Protein AF-A0AAE0K3B9-F1 (afdb_monomer)

Organism: NCBI:txid92902

Solvent-accessible surface area (backbone atoms only — not comparable to full-atom values): 18759 Å² total; per-residue (Å²): 118,63,66,68,60,52,51,53,53,49,53,49,52,51,49,53,62,71,70,45,57,63,70,40,39,83,85,42,76,61,87,80,50,100,67,54,71,69,56,52,52,49,32,46,50,50,16,48,53,52,52,54,50,48,55,48,52,48,38,60,59,31,42,53,43,41,55,54,50,50,56,52,53,64,39,83,86,77,90,65,89,48,70,67,51,53,51,52,49,52,53,51,51,53,44,36,50,51,27,46,55,43,22,45,51,50,31,48,55,54,50,74,24,63,95,41,98,75,44,63,60,67,70,58,46,50,51,53,36,52,54,26,52,48,44,52,54,55,35,43,71,34,91,81,67,68,47,44,72,90,38,83,70,45,28,63,37,50,53,35,39,51,52,50,25,62,71,36,36,89,81,35,78,63,25,54,56,51,43,52,55,50,52,54,52,52,53,51,50,56,53,48,54,52,50,52,55,52,53,67,70,64,64,73,85,77,83,86,74,93,76,88,81,83,91,81,90,81,84,86,86,89,85,87,84,90,84,90,84,86,87,92,87,79,91,83,90,83,89,86,86,92,85,86,77,96,83,83,87,90,86,78,91,77,80,89,73,87,68,84,77,58,62,56,72,74,64,41,61,65,37,50,55,47,71,32,64,62,43,49,47,43,56,48,47,49,47,50,48,65,61,61,72,56,76,84,70,90,74,79,88,75,89,126

Structure (mmCIF, N/CA/C/O backbone):
data_AF-A0AAE0K3B9-F1
#
_entry.id   AF-A0AAE0K3B9-F1
#
loop_
_atom_site.group_PDB
_atom_site.id
_atom_site.type_symbol
_atom_site.label_atom_id
_atom_site.label_alt_id
_atom_site.label_comp_id
_atom_site.label_asym_id
_atom_site.label_entity_id
_atom_site.label_seq_id
_atom_site.pdbx_PDB_ins_code
_atom_site.Cartn_x
_atom_site.Cartn_y
_atom_site.Cartn_z
_atom_site.occupancy
_atom_site.B_iso_or_equiv
_atom_site.auth_seq_id
_atom_site.auth_comp_id
_atom_site.auth_asym_id
_atom_site.auth_atom_id
_atom_site.pdbx_PDB_model_num
ATOM 1 N N . PRO A 1 1 ? -18.278 -1.983 0.561 1.00 78.06 1 PRO A N 1
ATOM 2 C CA . PRO A 1 1 ? -18.271 -2.583 -0.799 1.00 78.06 1 PRO A CA 1
ATOM 3 C C . PRO A 1 1 ? -18.881 -3.988 -0.762 1.00 78.06 1 PRO A C 1
ATOM 5 O O . PRO A 1 1 ? -18.818 -4.602 0.300 1.00 78.06 1 PRO A O 1
ATOM 8 N N . ASP A 1 2 ? -19.467 -4.476 -1.863 1.00 88.31 2 ASP A N 1
ATOM 9 C CA . ASP A 1 2 ? -19.874 -5.885 -1.958 1.00 88.31 2 ASP A CA 1
ATOM 10 C C . ASP A 1 2 ? -18.622 -6.783 -1.926 1.00 88.31 2 ASP A C 1
ATOM 12 O O . ASP A 1 2 ? -17.757 -6.643 -2.800 1.00 88.31 2 ASP A O 1
ATOM 16 N N . PRO A 1 3 ? -18.483 -7.677 -0.936 1.00 88.31 3 PRO A N 1
ATOM 17 C CA . PRO A 1 3 ? -17.242 -8.419 -0.751 1.00 88.31 3 PRO A CA 1
ATOM 18 C C . PRO A 1 3 ? -16.911 -9.399 -1.883 1.00 88.31 3 PRO A C 1
ATOM 20 O O . PRO A 1 3 ? -15.742 -9.569 -2.232 1.00 88.31 3 PRO A O 1
ATOM 23 N N . LEU A 1 4 ? -17.926 -10.007 -2.507 1.00 91.50 4 LEU A N 1
ATOM 24 C CA . LEU A 1 4 ? -17.731 -10.922 -3.637 1.00 91.50 4 LEU A CA 1
ATOM 25 C C . LEU A 1 4 ? -17.190 -10.182 -4.863 1.00 91.50 4 LEU A C 1
ATOM 27 O O . LEU A 1 4 ? -16.261 -10.654 -5.521 1.00 91.50 4 LEU A O 1
ATOM 31 N N . THR A 1 5 ? -17.720 -8.989 -5.135 1.00 94.00 5 THR A N 1
ATOM 32 C CA . THR A 1 5 ? -17.214 -8.105 -6.189 1.00 94.00 5 THR A CA 1
ATOM 33 C C . THR A 1 5 ? -15.762 -7.701 -5.930 1.00 94.00 5 THR A C 1
ATOM 35 O O . THR A 1 5 ? -14.942 -7.759 -6.846 1.00 94.00 5 THR A O 1
ATOM 38 N N . VAL A 1 6 ? -15.413 -7.341 -4.688 1.00 94.06 6 VAL A N 1
ATOM 39 C CA . VAL A 1 6 ? -14.031 -6.995 -4.309 1.00 94.06 6 VAL A CA 1
ATOM 40 C C . VAL A 1 6 ? -13.077 -8.158 -4.578 1.00 94.06 6 VAL A C 1
ATOM 42 O O . VAL A 1 6 ? -12.049 -7.959 -5.225 1.00 94.06 6 VAL A O 1
ATOM 45 N N . LEU A 1 7 ? -13.426 -9.371 -4.143 1.00 94.06 7 LEU A N 1
ATOM 46 C CA . LEU A 1 7 ? -12.598 -10.557 -4.370 1.00 94.06 7 LEU A CA 1
ATOM 47 C C . LEU A 1 7 ? -12.467 -10.884 -5.860 1.00 94.06 7 LEU A C 1
ATOM 49 O O . LEU A 1 7 ? -11.365 -11.155 -6.326 1.00 94.06 7 LEU A O 1
ATOM 53 N N . SER A 1 8 ? -13.556 -10.780 -6.627 1.00 95.94 8 SER A N 1
ATOM 54 C CA . SER A 1 8 ? -13.531 -10.995 -8.077 1.00 95.94 8 SER A CA 1
ATOM 55 C C . SER A 1 8 ? -12.598 -10.014 -8.793 1.00 95.94 8 SER A C 1
ATOM 57 O O . SER A 1 8 ? -11.790 -10.430 -9.624 1.00 95.94 8 SER A O 1
ATOM 59 N N . ILE A 1 9 ? -12.654 -8.719 -8.458 1.00 95.56 9 ILE A N 1
ATOM 60 C CA . ILE A 1 9 ? -11.733 -7.725 -9.027 1.00 95.56 9 ILE A CA 1
ATOM 61 C C . ILE A 1 9 ? -10.297 -8.031 -8.591 1.00 95.56 9 ILE A C 1
ATOM 63 O O . ILE A 1 9 ? -9.402 -7.993 -9.431 1.00 95.56 9 ILE A O 1
ATOM 67 N N . ASN A 1 10 ? -10.067 -8.380 -7.320 1.00 95.31 10 ASN A N 1
ATOM 68 C CA . ASN A 1 10 ? -8.735 -8.737 -6.838 1.00 95.31 10 ASN A CA 1
ATOM 69 C C . ASN A 1 10 ? -8.137 -9.927 -7.610 1.00 95.31 10 ASN A C 1
ATOM 71 O O . ASN A 1 10 ? -7.005 -9.832 -8.076 1.00 95.31 10 ASN A O 1
ATOM 75 N N . SER A 1 11 ? -8.906 -10.998 -7.824 1.00 95.75 11 SER A N 1
ATOM 76 C CA . SER A 1 11 ? -8.463 -12.151 -8.619 1.00 95.75 11 SER A CA 1
ATOM 77 C C . SER A 1 11 ? -8.189 -11.788 -10.079 1.00 95.75 11 SER A C 1
ATOM 79 O O . SER A 1 11 ? -7.250 -12.302 -10.677 1.00 95.75 11 SER A O 1
ATOM 81 N N . ARG A 1 12 ? -8.961 -10.863 -10.663 1.00 96.69 12 ARG A N 1
ATOM 82 C CA . ARG A 1 12 ? -8.690 -10.358 -12.019 1.00 96.69 12 ARG A CA 1
ATOM 83 C C . ARG A 1 12 ? -7.389 -9.561 -12.104 1.00 96.69 12 ARG A C 1
ATOM 85 O O . ARG A 1 12 ? -6.776 -9.542 -13.166 1.00 96.69 12 ARG A O 1
ATOM 92 N N . LEU A 1 13 ? -6.974 -8.900 -11.022 1.00 96.38 13 LEU A N 1
ATOM 93 C CA . LEU A 1 13 ? -5.673 -8.231 -10.957 1.00 96.38 13 LEU A CA 1
ATOM 94 C C . LEU A 1 13 ? -4.518 -9.241 -10.951 1.00 96.38 13 LEU A C 1
ATOM 96 O O . LEU A 1 13 ? -3.512 -8.986 -11.604 1.00 96.38 13 LEU A O 1
ATOM 100 N N . ASP A 1 14 ? -4.670 -10.377 -10.261 1.00 94.94 14 ASP A N 1
ATOM 101 C CA . ASP A 1 14 ? -3.692 -11.477 -10.320 1.00 94.94 14 ASP A CA 1
ATOM 102 C C . ASP A 1 14 ? -3.619 -12.063 -11.730 1.00 94.94 14 ASP A C 1
ATOM 104 O O . ASP A 1 14 ? -2.553 -12.079 -12.338 1.00 94.94 14 ASP A O 1
ATOM 108 N N . GLN A 1 15 ? -4.776 -12.411 -12.300 1.00 96.00 15 GLN A N 1
ATOM 109 C CA . GLN A 1 15 ? -4.854 -12.930 -13.661 1.00 96.00 15 GLN A CA 1
ATOM 110 C C . GLN A 1 15 ? -4.217 -11.974 -14.679 1.00 96.00 15 GLN A C 1
ATOM 112 O O . GLN A 1 15 ? -3.512 -12.409 -15.580 1.00 96.00 15 GLN A O 1
ATOM 117 N N . TYR A 1 16 ? -4.431 -10.664 -14.531 1.00 95.31 16 TYR A N 1
ATOM 118 C CA . TYR A 1 16 ? -3.814 -9.677 -15.411 1.00 95.31 16 TYR A CA 1
ATOM 119 C C . TYR A 1 16 ? -2.280 -9.739 -15.384 1.00 95.31 16 TYR A C 1
ATOM 121 O O . TYR A 1 16 ? -1.662 -9.565 -16.430 1.00 95.31 16 TYR A O 1
ATOM 129 N N . LEU A 1 17 ? -1.669 -9.977 -14.217 1.00 93.75 17 LEU A N 1
ATOM 130 C CA . LEU A 1 17 ? -0.216 -10.125 -14.098 1.00 93.75 17 LEU A CA 1
ATOM 131 C C . LEU A 1 17 ? 0.275 -11.452 -14.687 1.00 93.75 17 LEU A C 1
ATOM 133 O O . LEU A 1 17 ? 1.322 -11.471 -15.336 1.00 93.75 17 LEU A O 1
ATOM 137 N N . ASP A 1 18 ? -0.481 -12.530 -14.491 1.00 94.12 18 ASP A N 1
ATOM 138 C CA . ASP A 1 18 ? -0.141 -13.864 -14.997 1.00 94.12 18 ASP A CA 1
ATOM 139 C C . ASP A 1 18 ? -0.228 -13.940 -16.529 1.00 94.12 18 ASP A C 1
ATOM 141 O O . ASP A 1 18 ? 0.659 -14.499 -17.184 1.00 94.12 18 ASP A O 1
ATOM 145 N N . ASP A 1 19 ? -1.254 -13.304 -17.099 1.00 95.50 19 ASP A N 1
ATOM 146 C CA . ASP A 1 19 ? -1.531 -13.246 -18.537 1.00 95.50 19 ASP A CA 1
ATOM 147 C C . ASP A 1 19 ? -0.644 -12.219 -19.275 1.00 95.50 19 ASP A C 1
ATOM 149 O O . ASP A 1 19 ? -0.772 -12.043 -20.493 1.00 95.50 19 ASP A O 1
ATOM 153 N N . MET A 1 20 ? 0.268 -11.523 -18.578 1.00 93.81 20 MET A N 1
ATOM 154 C CA . MET A 1 20 ? 1.183 -10.586 -19.232 1.00 93.81 20 MET A CA 1
ATOM 155 C C . MET A 1 20 ? 2.088 -11.303 -20.247 1.00 93.81 20 MET A C 1
ATOM 157 O O . MET A 1 20 ? 2.595 -12.398 -19.973 1.00 93.81 20 MET A O 1
ATOM 161 N N . PRO A 1 21 ? 2.376 -10.666 -21.399 1.00 93.50 21 PRO A N 1
ATOM 162 C CA . PRO A 1 21 ? 3.385 -11.153 -22.329 1.00 93.50 21 PRO A CA 1
ATOM 163 C C . PRO A 1 21 ? 4.720 -11.407 -21.627 1.00 93.50 21 PRO A C 1
ATOM 165 O O . PRO A 1 21 ? 5.145 -10.609 -20.795 1.00 93.50 21 PRO A O 1
ATOM 168 N N . GLU A 1 22 ? 5.409 -12.486 -22.005 1.00 91.50 22 GLU A N 1
ATOM 169 C CA . GLU A 1 22 ? 6.613 -12.945 -21.299 1.00 91.50 22 GLU A CA 1
ATOM 170 C C . GLU A 1 22 ? 7.694 -11.861 -21.187 1.00 91.50 22 GLU A C 1
ATOM 172 O O . GLU A 1 22 ? 8.304 -11.734 -20.140 1.00 91.50 22 GLU A O 1
ATOM 177 N N . HIS A 1 23 ? 7.880 -11.023 -22.212 1.00 91.25 23 HIS A N 1
ATOM 178 C CA . HIS A 1 23 ? 8.847 -9.916 -22.202 1.00 91.25 23 HIS A CA 1
ATOM 179 C C . HIS A 1 23 ? 8.474 -8.744 -21.269 1.00 91.25 23 HIS A C 1
ATOM 181 O O . HIS A 1 23 ? 9.307 -7.876 -21.035 1.00 91.25 23 HIS A O 1
ATOM 187 N N . LEU A 1 24 ? 7.244 -8.686 -20.748 1.00 92.38 24 LEU A N 1
ATOM 188 C CA . LEU A 1 24 ? 6.795 -7.674 -19.779 1.00 92.38 24 LEU A CA 1
ATOM 189 C C . LEU A 1 24 ? 6.756 -8.202 -18.342 1.00 92.38 24 LEU A C 1
ATOM 191 O O . LEU A 1 24 ? 6.457 -7.445 -17.418 1.00 92.38 24 LEU A O 1
ATOM 195 N N . LYS A 1 25 ? 7.049 -9.486 -18.120 1.00 92.12 25 LYS A N 1
ATOM 196 C CA . LYS A 1 25 ? 7.191 -10.015 -16.763 1.00 92.12 25 LYS A CA 1
ATOM 197 C C . LYS A 1 25 ? 8.487 -9.489 -16.146 1.00 92.12 25 LYS A C 1
ATOM 199 O O . LYS A 1 25 ? 9.498 -9.350 -16.825 1.00 92.12 25 LYS A O 1
ATOM 204 N N . VAL A 1 26 ? 8.464 -9.200 -14.845 1.00 84.50 26 VAL A N 1
ATOM 205 C CA . VAL A 1 26 ? 9.627 -8.627 -14.135 1.00 84.50 26 VAL A CA 1
ATOM 206 C C . VAL A 1 26 ? 10.854 -9.544 -14.208 1.00 84.50 26 VAL A C 1
ATOM 208 O O . VAL A 1 26 ? 11.975 -9.060 -14.357 1.00 84.50 26 VAL A O 1
ATOM 211 N N . ASP A 1 27 ? 10.624 -10.857 -14.221 1.00 85.69 27 ASP A N 1
ATOM 212 C CA . ASP A 1 27 ? 11.668 -11.887 -14.247 1.00 85.69 27 ASP A CA 1
ATOM 213 C C . ASP A 1 27 ? 11.915 -12.455 -15.659 1.00 85.69 27 ASP A C 1
ATOM 215 O O . ASP A 1 27 ? 12.442 -13.558 -15.815 1.00 85.69 27 ASP A O 1
ATOM 219 N N . ALA A 1 28 ? 11.505 -11.725 -16.702 1.00 87.50 28 ALA A N 1
ATOM 220 C CA . ALA A 1 28 ? 11.644 -12.158 -18.087 1.00 87.50 28 ALA A CA 1
ATOM 221 C C . ALA A 1 28 ? 13.111 -12.394 -18.475 1.00 87.50 28 ALA A C 1
ATOM 223 O O . ALA A 1 28 ? 13.961 -11.507 -18.351 1.00 87.50 28 ALA A O 1
ATOM 224 N N . ASP A 1 29 ? 13.396 -13.569 -19.038 1.00 88.12 29 ASP A N 1
ATOM 225 C CA . ASP A 1 29 ? 14.696 -13.849 -19.644 1.00 88.12 29 ASP A CA 1
ATOM 226 C C . ASP A 1 29 ? 14.803 -13.174 -21.016 1.00 88.12 29 ASP A C 1
ATOM 228 O O . ASP A 1 29 ? 14.360 -13.700 -22.044 1.00 88.12 29 ASP A O 1
ATOM 232 N N . MET A 1 30 ? 15.409 -11.989 -21.008 1.00 86.38 30 MET A N 1
ATOM 233 C CA . MET A 1 30 ? 15.573 -11.155 -22.194 1.00 86.38 30 MET A CA 1
ATOM 234 C C . MET A 1 30 ? 16.630 -11.674 -23.174 1.00 86.38 30 MET A C 1
ATOM 236 O O . MET A 1 30 ? 16.620 -11.269 -24.334 1.00 86.38 30 MET A O 1
ATOM 240 N N . SER A 1 31 ? 17.486 -12.621 -22.762 1.00 84.81 31 SER A N 1
ATOM 241 C CA . SER A 1 31 ? 18.518 -13.203 -23.637 1.00 84.81 31 SER A CA 1
ATOM 242 C C . SER A 1 31 ? 17.935 -13.969 -24.832 1.00 84.81 31 SER A C 1
ATOM 244 O O . SER A 1 31 ? 18.610 -14.192 -25.835 1.00 84.81 31 SER A O 1
ATOM 246 N N . LYS A 1 32 ? 16.655 -14.348 -24.740 1.00 85.12 32 LYS A N 1
ATOM 247 C CA . LYS A 1 32 ? 15.911 -15.071 -25.776 1.00 85.12 32 LYS A CA 1
ATOM 248 C C . LYS A 1 32 ? 15.470 -14.186 -26.942 1.00 85.12 32 LYS A C 1
ATOM 250 O O . LYS A 1 32 ? 15.054 -14.714 -27.972 1.00 85.12 32 LYS A O 1
ATOM 255 N N . TYR A 1 33 ? 15.529 -12.864 -26.793 1.00 84.38 33 TYR A N 1
ATOM 256 C CA . TYR A 1 33 ? 15.062 -11.916 -27.797 1.00 84.38 33 TYR A CA 1
ATOM 257 C C . TYR A 1 33 ? 16.256 -11.277 -28.510 1.00 84.38 33 TYR A C 1
ATOM 259 O O . TYR A 1 33 ? 17.178 -10.774 -27.879 1.00 84.38 33 TYR A O 1
ATOM 267 N N . ALA A 1 34 ? 16.228 -11.259 -29.844 1.00 84.94 34 ALA A N 1
ATOM 268 C CA . ALA A 1 34 ? 17.227 -10.567 -30.660 1.00 84.94 34 ALA A CA 1
ATOM 269 C C . ALA A 1 34 ? 16.926 -9.056 -30.725 1.00 84.94 34 ALA A C 1
ATOM 271 O O . ALA A 1 34 ? 16.604 -8.523 -31.786 1.00 84.94 34 ALA A O 1
ATOM 272 N N . ILE A 1 35 ? 16.962 -8.388 -29.571 1.00 88.12 35 ILE A N 1
ATOM 273 C CA . ILE A 1 35 ? 16.664 -6.958 -29.399 1.00 88.12 35 ILE A CA 1
ATOM 274 C C . ILE A 1 35 ? 17.858 -6.232 -28.768 1.00 88.12 35 ILE A C 1
ATOM 276 O O . ILE A 1 35 ? 18.720 -6.863 -28.158 1.00 88.12 35 ILE A O 1
ATOM 280 N N . GLY A 1 36 ? 17.935 -4.913 -28.948 1.00 90.62 36 GLY A N 1
ATOM 281 C CA . GLY A 1 36 ? 18.998 -4.096 -28.370 1.00 90.62 36 GLY A CA 1
ATOM 282 C C . GLY A 1 36 ? 18.805 -3.824 -26.874 1.00 90.62 36 GLY A C 1
ATOM 283 O O . GLY A 1 36 ? 17.722 -3.991 -26.312 1.00 90.62 36 GLY A O 1
ATOM 284 N N . GLU A 1 37 ? 19.873 -3.363 -26.220 1.00 88.38 37 GLU A N 1
ATOM 285 C CA . GLU A 1 37 ? 19.881 -3.023 -24.786 1.00 88.38 37 GLU A CA 1
ATOM 286 C C . GLU A 1 37 ? 18.856 -1.936 -24.416 1.00 88.38 37 GLU A C 1
ATOM 288 O O . GLU A 1 37 ? 18.265 -1.965 -23.336 1.00 88.38 37 GLU A O 1
ATOM 293 N N . ALA A 1 38 ? 18.604 -0.985 -25.320 1.00 89.25 38 ALA A N 1
ATOM 294 C CA . ALA A 1 38 ? 17.631 0.083 -25.097 1.00 89.25 38 ALA A CA 1
ATOM 295 C C . ALA A 1 38 ? 16.190 -0.455 -25.064 1.00 89.25 38 ALA A C 1
ATOM 297 O O . ALA A 1 38 ? 15.376 -0.039 -24.232 1.00 89.25 38 ALA A O 1
ATOM 298 N N . GLU A 1 39 ? 15.869 -1.411 -25.935 1.00 90.12 39 GLU A N 1
ATOM 299 C CA . GLU A 1 39 ? 14.581 -2.098 -25.951 1.00 90.12 39 GLU A CA 1
ATOM 300 C C . GLU A 1 39 ? 14.410 -2.986 -24.715 1.00 90.12 39 GLU A C 1
ATOM 302 O O . GLU A 1 39 ? 13.350 -2.956 -24.088 1.00 90.12 39 GLU A O 1
ATOM 307 N N . ILE A 1 40 ? 15.462 -3.709 -24.310 1.00 89.25 40 ILE A N 1
ATOM 308 C CA . ILE A 1 40 ? 15.475 -4.502 -23.069 1.00 89.25 40 ILE A CA 1
ATOM 309 C C . ILE A 1 40 ? 15.140 -3.612 -21.872 1.00 89.25 40 ILE A C 1
ATOM 311 O O . ILE A 1 40 ? 14.227 -3.924 -21.104 1.00 89.25 40 ILE A O 1
ATOM 315 N N . PHE A 1 41 ? 15.839 -2.483 -21.730 1.00 87.44 41 PHE A N 1
ATOM 316 C CA . PHE A 1 41 ? 15.574 -1.516 -20.668 1.00 87.44 41 PHE A CA 1
ATOM 317 C C . PHE A 1 41 ? 14.120 -1.027 -20.697 1.00 87.44 41 PHE A C 1
ATOM 319 O O . PHE A 1 41 ? 13.443 -1.013 -19.668 1.00 87.44 41 PHE A O 1
ATOM 326 N N . THR A 1 42 ? 13.612 -0.692 -21.884 1.00 90.12 42 THR A N 1
ATOM 327 C CA . THR A 1 42 ? 12.235 -0.217 -22.067 1.00 90.12 42 THR A CA 1
ATOM 328 C C . THR A 1 42 ? 11.207 -1.250 -21.606 1.00 90.12 42 THR A C 1
ATOM 330 O O . THR A 1 42 ? 10.293 -0.909 -20.854 1.00 90.12 42 THR A O 1
ATOM 333 N N . PHE A 1 43 ? 11.351 -2.514 -22.006 1.00 91.56 43 PHE A N 1
ATOM 334 C CA . PHE A 1 43 ? 10.418 -3.567 -21.608 1.00 91.56 43 PHE A CA 1
ATOM 335 C C . PHE A 1 43 ? 10.471 -3.863 -20.110 1.00 91.56 43 PHE A C 1
ATOM 337 O O . PHE A 1 43 ? 9.419 -4.003 -19.485 1.00 91.56 43 PHE A O 1
ATOM 344 N N . ARG A 1 44 ? 11.667 -3.873 -19.505 1.00 89.25 44 ARG A N 1
ATOM 345 C CA . ARG A 1 44 ? 11.804 -4.027 -18.048 1.00 89.25 44 ARG A CA 1
ATOM 346 C C . ARG A 1 44 ? 11.090 -2.900 -17.313 1.00 89.25 44 ARG A C 1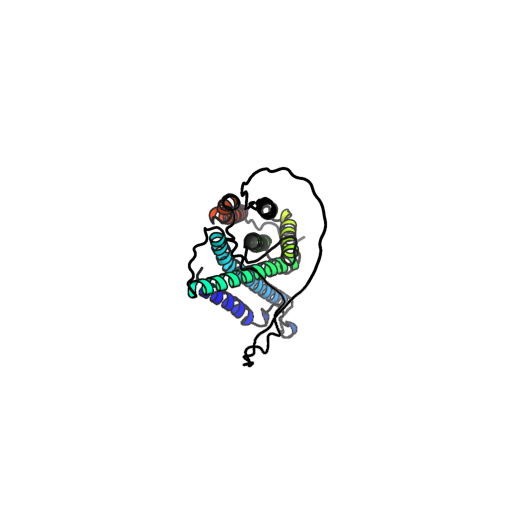
ATOM 348 O O . ARG A 1 44 ? 10.307 -3.165 -16.403 1.00 89.25 44 ARG A O 1
ATOM 355 N N . MET A 1 45 ? 11.278 -1.657 -17.754 1.00 88.50 45 MET A N 1
ATOM 356 C CA . MET A 1 45 ? 10.582 -0.517 -17.162 1.00 88.50 45 MET A CA 1
ATOM 357 C C . MET A 1 45 ? 9.065 -0.614 -17.307 1.00 88.50 45 MET A C 1
ATOM 359 O O . MET A 1 45 ? 8.342 -0.351 -16.347 1.00 88.50 45 MET A O 1
ATOM 363 N N . GLN A 1 46 ? 8.566 -1.024 -18.474 1.00 92.00 46 GLN A N 1
ATOM 364 C CA . GLN A 1 46 ? 7.133 -1.238 -18.683 1.00 92.00 46 GLN A CA 1
ATOM 365 C C . GLN A 1 46 ? 6.581 -2.319 -17.748 1.00 92.00 46 GLN A C 1
ATOM 367 O O . GLN A 1 46 ? 5.567 -2.083 -17.092 1.00 92.00 46 GLN A O 1
ATOM 372 N N . GLY A 1 47 ? 7.269 -3.456 -17.628 1.00 92.38 47 GLY A N 1
ATOM 373 C CA . GLY A 1 47 ? 6.892 -4.537 -16.717 1.00 92.38 47 GLY A CA 1
ATOM 374 C C . GLY A 1 47 ? 6.818 -4.085 -15.259 1.00 92.38 47 GLY A C 1
ATOM 375 O O . GLY A 1 47 ? 5.810 -4.309 -14.585 1.00 92.38 47 GLY A O 1
ATOM 376 N N . HIS A 1 48 ? 7.836 -3.355 -14.792 1.00 90.12 48 HIS A N 1
ATOM 377 C CA . HIS A 1 48 ? 7.843 -2.769 -13.450 1.00 90.12 48 HIS A CA 1
ATOM 378 C C . HIS A 1 48 ? 6.690 -1.781 -13.242 1.00 90.12 48 HIS A C 1
ATOM 380 O O . HIS A 1 48 ? 5.979 -1.868 -12.242 1.00 90.12 48 HIS A O 1
ATOM 386 N N . VAL A 1 49 ? 6.447 -0.868 -14.188 1.00 89.81 49 VAL A N 1
ATOM 387 C CA . VAL A 1 49 ? 5.344 0.102 -14.086 1.00 89.81 49 VAL A CA 1
ATOM 388 C C . VAL A 1 49 ? 3.988 -0.603 -14.017 1.00 89.81 49 VAL A C 1
ATOM 390 O O . VAL A 1 49 ? 3.143 -0.212 -13.209 1.00 89.81 49 VAL A O 1
ATOM 393 N N . LEU A 1 50 ? 3.767 -1.639 -14.830 1.00 92.94 50 LEU A N 1
ATOM 394 C CA . LEU A 1 50 ? 2.520 -2.405 -14.829 1.00 92.94 50 LEU A CA 1
ATOM 395 C C . LEU A 1 50 ? 2.315 -3.142 -13.504 1.00 92.94 50 LEU A C 1
ATOM 397 O O . LEU A 1 50 ? 1.268 -2.967 -12.877 1.00 92.94 50 LEU A O 1
ATOM 401 N N . ARG A 1 51 ? 3.325 -3.882 -13.031 1.00 92.31 51 ARG A N 1
ATOM 402 C CA . ARG A 1 51 ? 3.283 -4.574 -11.734 1.00 92.31 51 ARG A CA 1
ATOM 403 C C . ARG A 1 51 ? 2.959 -3.606 -10.600 1.00 92.31 51 ARG A C 1
ATOM 405 O O . ARG A 1 51 ? 2.017 -3.827 -9.842 1.00 92.31 51 ARG A O 1
ATOM 412 N N . THR A 1 52 ? 3.687 -2.500 -10.528 1.00 91.00 52 THR A N 1
ATOM 413 C CA . THR A 1 52 ? 3.530 -1.498 -9.473 1.00 91.00 52 THR A CA 1
ATOM 414 C C . THR A 1 52 ? 2.150 -0.830 -9.512 1.00 91.00 52 THR A C 1
ATOM 416 O O . THR A 1 52 ? 1.535 -0.607 -8.467 1.00 91.00 52 THR A O 1
ATOM 419 N N . ARG A 1 53 ? 1.592 -0.573 -10.704 1.00 92.31 53 ARG A N 1
ATOM 420 C CA . ARG A 1 53 ? 0.211 -0.076 -10.849 1.00 92.31 53 ARG A CA 1
ATOM 421 C C . ARG A 1 53 ? -0.828 -1.085 -10.378 1.00 92.31 53 ARG A C 1
ATOM 423 O O . ARG A 1 53 ? -1.796 -0.685 -9.738 1.00 92.31 53 ARG A O 1
ATOM 430 N N . VAL A 1 54 ? -0.634 -2.371 -10.660 1.00 94.62 54 VAL A N 1
ATOM 431 C CA . VAL A 1 54 ? -1.543 -3.427 -10.197 1.00 94.62 54 VAL A CA 1
ATOM 432 C C . VAL A 1 54 ? -1.501 -3.562 -8.676 1.00 94.62 54 VAL A C 1
ATOM 434 O O . VAL A 1 54 ? -2.559 -3.617 -8.048 1.00 94.62 54 VAL A O 1
ATOM 437 N N . MET A 1 55 ? -0.311 -3.533 -8.067 1.00 92.62 55 MET A N 1
ATOM 438 C CA . MET A 1 55 ? -0.165 -3.547 -6.604 1.00 92.62 55 MET A CA 1
ATOM 439 C C . MET A 1 55 ? -0.902 -2.369 -5.958 1.00 92.62 55 MET A C 1
ATOM 441 O O . MET A 1 55 ? -1.622 -2.548 -4.974 1.00 92.62 55 MET A O 1
ATOM 445 N N . TYR A 1 56 ? -0.791 -1.174 -6.543 1.00 91.94 56 TYR A N 1
ATOM 446 C CA . TYR A 1 56 ? -1.525 -0.014 -6.054 1.00 91.94 56 TYR A CA 1
ATOM 447 C C . TYR A 1 56 ? -3.038 -0.130 -6.263 1.00 91.94 56 TYR A C 1
ATOM 449 O O . TYR A 1 56 ? -3.799 0.169 -5.346 1.00 91.94 56 TYR A O 1
ATOM 457 N N . ALA A 1 57 ? -3.495 -0.592 -7.430 1.00 94.56 57 ALA A N 1
ATOM 458 C CA . ALA A 1 57 ? -4.917 -0.804 -7.694 1.00 94.56 57 ALA A CA 1
ATOM 459 C C . ALA A 1 57 ? -5.532 -1.796 -6.694 1.00 94.56 57 ALA A C 1
ATOM 461 O O . ALA A 1 57 ? -6.622 -1.553 -6.175 1.00 94.56 57 ALA A O 1
ATOM 462 N N . ARG A 1 58 ? -4.799 -2.867 -6.363 1.00 95.56 58 ARG A N 1
ATOM 463 C CA . ARG A 1 58 ? -5.170 -3.824 -5.316 1.00 95.56 58 ARG A CA 1
ATOM 464 C C . ARG A 1 58 ? -5.292 -3.142 -3.959 1.00 95.56 58 ARG A C 1
ATOM 466 O O . ARG A 1 58 ? -6.325 -3.267 -3.308 1.00 95.56 58 ARG A O 1
ATOM 473 N N . LEU A 1 59 ? -4.269 -2.397 -3.543 1.00 95.50 59 LEU A N 1
ATOM 474 C CA . LEU A 1 59 ? -4.290 -1.686 -2.267 1.00 95.50 59 LEU A CA 1
ATOM 475 C C . LEU A 1 59 ? -5.461 -0.697 -2.193 1.00 95.50 59 LEU A C 1
ATOM 477 O O . LEU A 1 59 ? -6.186 -0.681 -1.203 1.00 95.50 59 LEU A O 1
ATOM 481 N N . ALA A 1 60 ? -5.678 0.091 -3.247 1.00 91.69 60 ALA A N 1
ATOM 482 C CA . ALA A 1 60 ? -6.764 1.060 -3.322 1.00 91.69 60 ALA A CA 1
ATOM 483 C C . ALA A 1 60 ? -8.140 0.388 -3.218 1.00 91.69 60 ALA A C 1
ATOM 485 O O . ALA A 1 60 ? -8.992 0.877 -2.480 1.00 91.69 60 ALA A O 1
ATOM 486 N N . LEU A 1 61 ? -8.343 -0.744 -3.900 1.00 93.19 61 LEU A N 1
ATOM 487 C CA . LEU A 1 61 ? -9.574 -1.534 -3.836 1.00 93.19 61 LEU A CA 1
ATOM 488 C C . LEU A 1 61 ? -9.836 -2.078 -2.424 1.00 93.19 61 LEU A C 1
ATOM 490 O O . LEU A 1 61 ? -10.926 -1.899 -1.879 1.00 93.19 61 LEU A O 1
ATOM 494 N N . LEU A 1 62 ? -8.843 -2.745 -1.833 1.00 92.75 62 LEU A N 1
ATOM 495 C CA . LEU A 1 62 ? -8.985 -3.427 -0.544 1.00 92.75 62 LEU A CA 1
ATOM 496 C C . LEU A 1 62 ? -9.138 -2.435 0.614 1.00 92.75 62 LEU A C 1
ATOM 498 O O . LEU A 1 62 ? -9.950 -2.652 1.516 1.00 92.75 62 LEU A O 1
ATOM 502 N N . ARG A 1 63 ? -8.427 -1.302 0.547 1.00 91.38 63 ARG A N 1
ATOM 503 C CA . ARG A 1 63 ? -8.483 -0.230 1.547 1.00 91.38 63 ARG A CA 1
ATOM 504 C C . ARG A 1 63 ? -9.900 0.294 1.758 1.00 91.38 63 ARG A C 1
ATOM 506 O O . ARG A 1 63 ? -10.262 0.591 2.889 1.00 91.38 63 ARG A O 1
ATOM 513 N N . GLN A 1 64 ? -10.713 0.384 0.705 1.00 87.44 64 GLN A N 1
ATOM 514 C CA . GLN A 1 64 ? -12.102 0.840 0.838 1.00 87.44 64 GLN A CA 1
ATOM 515 C C . GLN A 1 64 ? -12.925 -0.084 1.741 1.00 87.44 64 GLN A C 1
ATOM 517 O O . GLN A 1 64 ? -13.761 0.383 2.509 1.00 87.44 64 GLN A O 1
ATOM 522 N N . THR A 1 65 ? -12.687 -1.394 1.678 1.00 87.75 65 THR A N 1
ATOM 523 C CA . THR A 1 65 ? -13.363 -2.352 2.561 1.00 87.75 65 THR A CA 1
ATOM 524 C C . THR A 1 65 ? -12.874 -2.202 3.994 1.00 87.75 65 THR A C 1
ATOM 526 O O . THR A 1 65 ? -13.698 -2.077 4.893 1.00 87.75 65 THR A O 1
ATOM 529 N N . LEU A 1 66 ? -11.555 -2.094 4.185 1.00 88.44 66 LEU A N 1
ATOM 530 C CA . LEU A 1 66 ? -10.948 -1.883 5.499 1.00 88.44 66 LEU A CA 1
ATOM 531 C C . LEU A 1 66 ? -11.487 -0.621 6.195 1.00 88.44 66 LEU A C 1
ATOM 533 O O . LEU A 1 66 ? -11.806 -0.663 7.378 1.00 88.44 66 LEU A O 1
ATOM 537 N N . LEU A 1 67 ? -11.622 0.495 5.471 1.00 86.00 67 LEU A N 1
ATOM 538 C CA . LEU A 1 67 ? -12.157 1.744 6.027 1.00 86.00 67 LEU A CA 1
ATOM 539 C C . LEU A 1 67 ? -13.640 1.632 6.402 1.00 86.00 67 LEU A C 1
ATOM 541 O O . LEU A 1 67 ? -14.050 2.143 7.442 1.00 86.00 67 LEU A O 1
ATOM 545 N N . VAL A 1 68 ? -14.441 0.939 5.589 1.00 85.31 68 VAL A N 1
ATOM 546 C CA . VAL A 1 68 ? -15.858 0.692 5.898 1.00 85.31 68 VAL A CA 1
ATOM 547 C C . VAL A 1 68 ? -16.006 -0.215 7.119 1.00 85.31 68 VAL A C 1
ATOM 549 O O . VAL A 1 68 ? -16.858 0.040 7.968 1.00 85.31 68 VAL A O 1
ATOM 552 N N . ASP A 1 69 ? -15.181 -1.253 7.245 1.00 83.50 69 ASP A N 1
ATOM 553 C CA . ASP A 1 69 ? -15.217 -2.130 8.416 1.00 83.50 69 ASP A CA 1
ATOM 554 C C . ASP A 1 69 ? -14.682 -1.431 9.674 1.00 83.50 69 ASP A C 1
ATOM 556 O O . ASP A 1 69 ? -15.225 -1.639 10.759 1.00 83.50 69 ASP A O 1
ATOM 560 N N . ALA A 1 70 ? -13.738 -0.496 9.536 1.00 83.06 70 ALA A N 1
ATOM 561 C CA . ALA A 1 70 ? -13.310 0.358 10.641 1.00 83.06 70 ALA A CA 1
ATOM 562 C C . ALA A 1 70 ? -14.457 1.192 11.224 1.00 83.06 70 ALA A C 1
ATOM 564 O O . ALA A 1 70 ? -14.610 1.257 12.442 1.00 83.06 70 ALA A O 1
ATOM 565 N N . GLN A 1 71 ? -15.320 1.747 10.368 1.00 79.44 71 GLN A N 1
ATOM 566 C CA . GLN A 1 71 ? -16.536 2.447 10.801 1.00 79.44 71 GLN A CA 1
ATOM 567 C C . GLN A 1 71 ? -17.550 1.511 11.485 1.00 79.44 71 GLN A C 1
ATOM 569 O O . GLN A 1 71 ? -18.345 1.951 12.314 1.00 79.44 71 GLN A O 1
ATOM 574 N N . ARG A 1 72 ? -17.528 0.206 11.182 1.00 79.69 72 ARG A N 1
ATOM 575 C CA . ARG A 1 72 ? -18.388 -0.783 11.852 1.00 79.69 72 ARG A CA 1
ATOM 576 C C . ARG A 1 72 ? -17.877 -1.163 13.235 1.00 79.69 72 ARG A C 1
ATOM 578 O O . ARG A 1 72 ? -18.698 -1.315 14.130 1.00 79.69 72 ARG A O 1
ATOM 585 N N . TRP A 1 73 ? -16.562 -1.293 13.428 1.00 78.25 73 TRP A N 1
ATOM 586 C CA . TRP A 1 73 ? -15.969 -1.531 14.761 1.00 78.25 73 TRP A CA 1
ATOM 587 C C . TRP A 1 73 ? -16.225 -0.374 15.726 1.00 78.25 73 TRP A C 1
ATOM 589 O O . TRP A 1 73 ? -16.261 -0.540 16.943 1.00 78.25 73 TRP A O 1
ATOM 599 N N . ALA A 1 74 ? -16.389 0.795 15.133 1.00 69.75 74 ALA A N 1
ATOM 600 C CA . ALA A 1 74 ? -16.711 2.051 15.756 1.00 69.75 74 ALA A CA 1
ATOM 601 C C . ALA A 1 74 ? -18.185 2.120 16.233 1.00 69.75 74 ALA A C 1
ATOM 603 O O . ALA A 1 74 ? -18.491 2.688 17.283 1.00 69.75 74 ALA A O 1
ATOM 604 N N . ALA A 1 75 ? -19.114 1.494 15.507 1.00 71.69 75 ALA A N 1
ATOM 605 C CA . ALA A 1 75 ? -20.535 1.513 15.838 1.00 71.69 75 ALA A CA 1
ATOM 606 C C . ALA A 1 75 ? -20.909 0.540 16.986 1.00 71.69 75 ALA A C 1
ATOM 608 O O . ALA A 1 75 ? -20.266 -0.497 17.162 1.00 71.69 75 ALA A O 1
ATOM 609 N N . PRO A 1 76 ? -21.993 0.811 17.747 1.00 63.97 76 PRO A N 1
ATOM 610 C CA . PRO A 1 76 ? -22.498 -0.116 18.758 1.00 63.97 76 PRO A CA 1
ATOM 611 C C . PRO A 1 76 ? -22.814 -1.485 18.146 1.00 63.97 76 PRO A C 1
ATOM 613 O O . PRO A 1 76 ? -23.483 -1.565 17.112 1.00 63.97 76 PRO A O 1
ATOM 616 N N . ALA A 1 77 ? -22.360 -2.558 18.798 1.00 63.72 77 ALA A N 1
ATOM 617 C CA . ALA A 1 77 ? -22.528 -3.921 18.309 1.00 63.72 77 ALA A CA 1
ATOM 618 C C . ALA A 1 77 ? -24.012 -4.252 18.073 1.00 63.72 77 ALA A C 1
ATOM 620 O O . ALA A 1 77 ? -24.802 -4.361 19.012 1.00 63.72 77 ALA A O 1
ATOM 621 N N . GLN A 1 78 ? -24.396 -4.439 16.808 1.00 62.78 78 GLN A N 1
ATOM 622 C CA . GLN A 1 78 ? -25.705 -4.984 16.465 1.00 62.78 78 GLN A CA 1
ATOM 623 C C . GLN A 1 78 ? -25.636 -6.507 16.552 1.00 62.78 78 GLN A C 1
ATOM 625 O O . GLN A 1 78 ? -24.968 -7.165 15.756 1.00 62.78 78 GLN A O 1
ATOM 630 N N . THR A 1 79 ? -26.339 -7.079 17.524 1.00 57.81 79 THR A N 1
ATOM 631 C CA . THR A 1 79 ? -26.445 -8.525 17.737 1.00 57.81 79 THR A CA 1
ATOM 632 C C . THR A 1 79 ? -27.367 -9.157 16.696 1.00 57.81 79 THR A C 1
ATOM 634 O O . THR A 1 79 ? -28.512 -9.506 16.973 1.00 57.81 79 THR A O 1
ATOM 637 N N . ASN A 1 80 ? -26.877 -9.317 15.464 1.00 63.34 80 ASN A N 1
ATOM 638 C CA . ASN A 1 80 ? -27.606 -10.020 14.412 1.00 63.34 80 ASN A CA 1
ATOM 639 C C . ASN A 1 80 ? -26.978 -11.400 14.154 1.00 63.34 80 ASN A C 1
ATOM 641 O O . ASN A 1 80 ? -26.008 -11.550 13.418 1.00 63.34 80 ASN A O 1
ATOM 645 N N . ASN A 1 81 ? -27.529 -12.434 14.792 1.00 67.88 81 ASN A N 1
ATOM 646 C CA . ASN A 1 81 ? -26.946 -13.783 14.859 1.00 67.88 81 ASN A CA 1
ATOM 647 C C . ASN A 1 81 ? -27.241 -14.688 13.643 1.00 67.88 81 ASN A C 1
ATOM 649 O O . ASN A 1 81 ? -27.167 -15.913 13.744 1.00 67.88 81 ASN A O 1
ATOM 653 N N . ASN A 1 82 ? -27.566 -14.120 12.480 1.00 81.56 82 ASN A N 1
ATOM 654 C CA . ASN A 1 82 ? -27.806 -14.908 11.268 1.00 81.56 82 ASN A CA 1
ATOM 655 C C . ASN A 1 82 ? -26.495 -15.552 10.758 1.00 81.56 82 ASN A C 1
ATOM 657 O O . ASN A 1 82 ? -25.456 -14.896 10.676 1.00 81.56 82 ASN A O 1
ATOM 661 N N . SER A 1 83 ? -26.539 -16.827 10.358 1.00 79.69 83 SER A N 1
ATOM 662 C CA . SER A 1 83 ? -25.405 -17.548 9.759 1.00 79.69 83 SER A CA 1
ATOM 663 C C . SER A 1 83 ? -24.843 -16.854 8.513 1.00 79.69 83 SER A C 1
ATOM 665 O O . SER A 1 83 ? -23.628 -16.806 8.337 1.00 79.69 83 SER A O 1
ATOM 667 N N . THR A 1 84 ? -25.709 -16.257 7.688 1.00 82.19 84 THR A N 1
ATOM 668 C CA . THR A 1 84 ? -25.302 -15.504 6.486 1.00 82.19 84 THR A CA 1
ATOM 669 C C . THR A 1 84 ? -24.529 -14.238 6.859 1.00 82.19 84 THR A C 1
ATOM 671 O O . THR A 1 84 ? -23.537 -13.904 6.218 1.00 82.19 84 THR A O 1
ATOM 674 N N . PHE A 1 85 ? -24.945 -13.563 7.934 1.00 82.69 85 PHE A N 1
ATOM 675 C CA . PHE A 1 85 ? -24.263 -12.377 8.448 1.00 82.69 85 PHE A CA 1
ATOM 676 C C . PHE A 1 85 ? -22.860 -12.727 8.957 1.00 82.69 85 PHE A C 1
ATOM 678 O O . PHE A 1 85 ? -21.895 -12.087 8.552 1.00 82.69 85 PHE A O 1
ATOM 685 N N . ARG A 1 86 ? -22.730 -13.807 9.741 1.00 83.38 86 ARG A N 1
ATOM 686 C CA . ARG A 1 86 ? -21.433 -14.307 10.235 1.00 83.38 86 ARG A CA 1
ATOM 687 C C . ARG A 1 86 ? -20.488 -14.735 9.111 1.00 83.38 86 ARG A C 1
ATOM 689 O O . ARG A 1 86 ? -19.283 -14.537 9.212 1.00 83.38 86 ARG A O 1
ATOM 696 N N . LEU A 1 87 ? -21.011 -15.347 8.046 1.00 87.00 87 LEU A N 1
ATOM 697 C CA . LEU A 1 87 ? -20.196 -15.699 6.880 1.00 87.00 87 LEU A CA 1
ATOM 698 C C . LEU A 1 87 ? -19.679 -14.443 6.171 1.00 87.00 87 LEU A C 1
ATOM 700 O O . LEU A 1 87 ? -18.495 -14.365 5.854 1.00 87.00 87 LEU A O 1
ATOM 704 N N . ASN A 1 88 ? -20.558 -13.465 5.950 1.00 86.88 88 ASN A N 1
ATOM 705 C CA . ASN A 1 88 ? -20.190 -12.203 5.320 1.00 86.88 88 ASN A CA 1
ATOM 706 C C . ASN A 1 88 ? -19.144 -11.443 6.148 1.00 86.88 88 ASN A C 1
ATOM 708 O O . ASN A 1 88 ? -18.182 -10.916 5.606 1.00 86.88 88 ASN A O 1
ATOM 712 N N . GLU A 1 89 ? -19.306 -11.441 7.468 1.00 85.75 89 GLU A N 1
ATOM 713 C CA . GLU A 1 89 ? -18.364 -10.865 8.422 1.00 85.75 89 GLU A CA 1
ATOM 714 C C . GLU A 1 89 ? -16.977 -11.517 8.347 1.00 85.75 89 GLU A C 1
ATOM 716 O O . GLU A 1 89 ? -15.984 -10.811 8.204 1.00 85.75 89 GLU A O 1
ATOM 721 N N . LYS A 1 90 ? -16.899 -12.853 8.342 1.00 88.50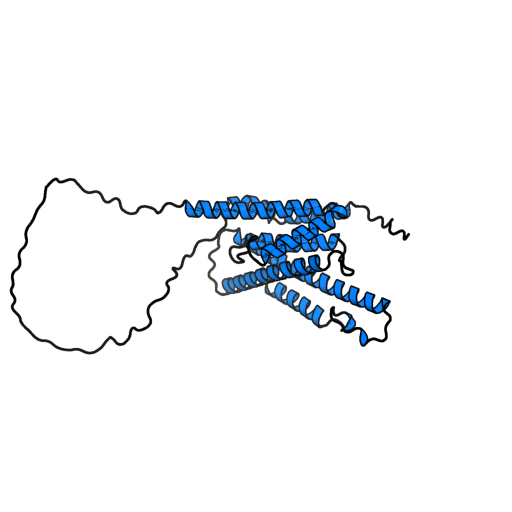 90 LYS A N 1
ATOM 722 C CA . LYS A 1 90 ? -15.618 -13.553 8.157 1.00 88.50 90 LYS A CA 1
ATOM 723 C C . LYS A 1 90 ? -14.954 -13.201 6.832 1.00 88.50 90 LYS A C 1
ATOM 725 O O . LYS A 1 90 ? -13.744 -13.046 6.767 1.00 88.50 90 LYS A O 1
ATOM 730 N N . LEU A 1 91 ? -15.738 -13.076 5.768 1.00 90.94 91 LEU A N 1
ATOM 731 C CA . LEU A 1 91 ? -15.204 -12.746 4.453 1.00 90.94 91 LEU A CA 1
ATOM 732 C C . LEU A 1 91 ? -14.687 -11.295 4.402 1.00 90.94 91 LEU A C 1
ATOM 734 O O . LEU A 1 91 ? -13.659 -11.031 3.784 1.00 90.94 91 LEU A O 1
ATOM 738 N N . HIS A 1 92 ? -15.343 -10.372 5.104 1.00 90.38 92 HIS A N 1
ATOM 739 C CA . HIS A 1 92 ? -14.832 -9.024 5.350 1.00 90.38 92 HIS A CA 1
ATOM 740 C C . HIS A 1 92 ? -13.503 -9.034 6.124 1.00 90.38 92 HIS A C 1
ATOM 742 O O . HIS A 1 92 ? -12.562 -8.346 5.721 1.00 90.38 92 HIS A O 1
ATOM 748 N N . ASP A 1 93 ? -13.395 -9.853 7.175 1.00 90.06 93 ASP A N 1
ATOM 749 C CA . ASP A 1 93 ? -12.159 -10.000 7.952 1.00 90.06 93 ASP A CA 1
ATOM 750 C C . ASP A 1 93 ? -10.997 -10.501 7.070 1.00 90.06 93 ASP A C 1
ATOM 752 O O . ASP A 1 93 ? -9.902 -9.938 7.116 1.00 90.06 93 ASP A O 1
ATOM 756 N N . GLU A 1 94 ? -11.244 -11.484 6.197 1.00 92.94 94 GLU A N 1
ATOM 757 C CA . GLU A 1 94 ? -10.250 -11.984 5.232 1.00 92.94 94 GLU A CA 1
ATOM 758 C C . GLU A 1 94 ? -9.823 -10.910 4.217 1.00 92.94 94 GLU A C 1
ATOM 760 O O . GLU A 1 94 ? -8.638 -10.767 3.910 1.00 92.94 94 GLU A O 1
ATOM 765 N N . ILE A 1 95 ? -10.759 -10.094 3.717 1.00 93.81 95 ILE A N 1
ATOM 766 C CA . ILE A 1 95 ? -10.430 -8.964 2.829 1.00 93.81 95 ILE A CA 1
ATOM 767 C C . ILE A 1 95 ? -9.562 -7.933 3.561 1.00 93.81 95 ILE A C 1
ATOM 769 O O . ILE A 1 95 ? -8.618 -7.392 2.979 1.00 93.81 95 ILE A O 1
ATOM 773 N N . CYS A 1 96 ? -9.857 -7.659 4.832 1.00 93.94 96 CYS A N 1
ATOM 774 C CA . CYS A 1 96 ? -9.067 -6.748 5.651 1.00 93.94 96 CYS A CA 1
ATOM 775 C C . CYS A 1 96 ? -7.653 -7.293 5.904 1.00 93.94 96 CYS A C 1
ATOM 777 O O . CYS A 1 96 ? -6.680 -6.548 5.769 1.00 93.94 96 CYS A O 1
ATOM 779 N N . ALA A 1 97 ? -7.521 -8.591 6.189 1.00 94.81 97 ALA A N 1
ATOM 780 C CA . ALA A 1 97 ? -6.227 -9.255 6.313 1.00 94.81 97 ALA A CA 1
ATOM 781 C C . ALA A 1 97 ? -5.432 -9.187 4.997 1.00 94.81 97 ALA A C 1
ATOM 783 O O . ALA A 1 97 ? -4.257 -8.818 4.998 1.00 94.81 97 ALA A O 1
ATOM 784 N N . LEU A 1 98 ? -6.086 -9.423 3.856 1.00 95.62 98 LEU A N 1
ATOM 785 C CA . LEU A 1 98 ? -5.469 -9.282 2.537 1.00 95.62 98 LEU A CA 1
ATOM 786 C C . LEU A 1 98 ? -5.029 -7.836 2.251 1.00 95.62 98 LEU A C 1
ATOM 788 O O . LEU A 1 98 ? -3.963 -7.615 1.667 1.00 95.62 98 LEU A O 1
ATOM 792 N N . CYS A 1 99 ? -5.815 -6.840 2.678 1.00 96.62 99 CYS A N 1
ATOM 793 C CA . CYS A 1 99 ? -5.442 -5.426 2.593 1.00 96.62 99 CYS A CA 1
ATOM 794 C C . CYS A 1 99 ? -4.151 -5.152 3.368 1.00 96.62 99 CYS A C 1
ATOM 796 O O . CYS A 1 99 ? -3.254 -4.481 2.855 1.00 96.62 99 CYS A O 1
ATOM 798 N N . LEU A 1 100 ? -4.053 -5.682 4.588 1.00 96.38 100 LEU A N 1
ATOM 799 C CA . LEU A 1 100 ? -2.889 -5.530 5.450 1.00 96.38 100 LEU A CA 1
ATOM 800 C C . LEU A 1 100 ? -1.643 -6.175 4.825 1.00 96.38 100 LEU A C 1
ATOM 802 O O . LEU A 1 100 ? -0.612 -5.515 4.692 1.00 96.38 100 LEU A O 1
ATOM 806 N N . THR A 1 101 ? -1.746 -7.419 4.351 1.00 96.94 101 THR A N 1
ATOM 807 C CA . THR A 1 101 ? -0.657 -8.095 3.625 1.00 96.94 101 THR A CA 1
ATOM 808 C C . THR A 1 101 ? -0.225 -7.304 2.390 1.00 96.94 101 THR A C 1
ATOM 810 O O . THR A 1 101 ? 0.970 -7.121 2.156 1.00 96.94 101 THR A O 1
ATOM 813 N N . THR A 1 102 ? -1.182 -6.771 1.626 1.00 97.38 102 THR A N 1
ATOM 814 C CA . THR A 1 102 ? -0.891 -5.935 0.452 1.00 97.38 102 THR A CA 1
ATOM 815 C C . THR A 1 102 ? -0.163 -4.649 0.846 1.00 97.38 102 THR A C 1
ATOM 817 O O . THR A 1 102 ? 0.790 -4.260 0.174 1.00 97.38 102 THR A O 1
ATOM 820 N N . ALA A 1 103 ? -0.565 -3.994 1.938 1.00 97.69 103 ALA A N 1
ATOM 821 C CA . ALA A 1 103 ? 0.088 -2.781 2.424 1.00 97.69 103 ALA A CA 1
ATOM 822 C C . ALA A 1 103 ? 1.560 -3.032 2.791 1.00 97.69 103 ALA A C 1
ATOM 824 O O . ALA A 1 103 ? 2.428 -2.245 2.411 1.00 97.69 103 ALA A O 1
ATOM 825 N N . HIS A 1 104 ? 1.856 -4.152 3.460 1.00 97.88 104 HIS A N 1
ATOM 826 C CA . HIS A 1 104 ? 3.232 -4.566 3.749 1.00 97.88 104 HIS A CA 1
ATOM 827 C C . HIS A 1 104 ? 4.059 -4.745 2.468 1.00 97.88 104 HIS A C 1
ATOM 829 O O . HIS A 1 104 ? 5.151 -4.184 2.366 1.00 97.88 104 HIS A O 1
ATOM 835 N N . ALA A 1 105 ? 3.517 -5.462 1.479 1.00 97.31 105 ALA A N 1
ATOM 836 C CA . ALA A 1 105 ? 4.194 -5.710 0.207 1.00 97.31 105 ALA A CA 1
ATOM 837 C C . ALA A 1 105 ? 4.438 -4.420 -0.596 1.00 97.31 105 ALA A C 1
ATOM 839 O O . ALA A 1 105 ? 5.505 -4.246 -1.176 1.00 97.31 105 ALA A O 1
ATOM 840 N N . VAL A 1 106 ? 3.480 -3.487 -0.603 1.00 97.06 106 VAL A N 1
ATOM 841 C CA . VAL A 1 106 ? 3.645 -2.181 -1.265 1.00 97.06 106 VAL A CA 1
ATOM 842 C C . VAL A 1 106 ? 4.764 -1.372 -0.611 1.00 97.06 106 VAL A C 1
ATOM 844 O O . VAL A 1 106 ? 5.602 -0.820 -1.318 1.00 97.06 106 VAL A O 1
ATOM 847 N N . LEU A 1 107 ? 4.816 -1.311 0.722 1.00 97.88 107 LEU A N 1
ATOM 848 C CA . LEU A 1 107 ? 5.872 -0.575 1.429 1.00 97.88 107 LEU A CA 1
ATOM 849 C C . LEU A 1 107 ? 7.252 -1.196 1.220 1.00 97.88 107 LEU A C 1
ATOM 851 O O . LEU A 1 107 ? 8.242 -0.474 1.131 1.00 97.88 107 LEU A O 1
ATOM 855 N N . GLU A 1 108 ? 7.323 -2.521 1.138 1.00 97.19 108 GLU A N 1
ATOM 856 C CA . GLU A 1 108 ? 8.547 -3.231 0.785 1.00 97.19 108 GLU A CA 1
ATOM 857 C C . GLU A 1 108 ? 9.014 -2.904 -0.634 1.00 97.19 108 GLU A C 1
ATOM 859 O O . GLU A 1 108 ? 10.157 -2.489 -0.800 1.00 97.19 108 GLU A O 1
ATOM 864 N N . GLU A 1 109 ? 8.131 -3.024 -1.628 1.00 94.69 109 GLU A N 1
ATOM 865 C CA . GLU A 1 109 ? 8.441 -2.755 -3.036 1.00 94.69 109 GLU A CA 1
ATOM 866 C C . GLU A 1 109 ? 8.878 -1.298 -3.244 1.00 94.69 109 GLU A C 1
ATOM 868 O O . GLU A 1 109 ? 9.908 -1.038 -3.863 1.00 94.69 109 GLU A O 1
ATOM 873 N N . VAL A 1 110 ? 8.141 -0.329 -2.693 1.00 95.19 110 VAL A N 1
ATOM 874 C CA . VAL A 1 110 ? 8.491 1.093 -2.834 1.00 95.19 110 VAL A CA 1
ATOM 875 C C . VAL A 1 110 ? 9.835 1.386 -2.165 1.00 95.19 110 VAL A C 1
ATOM 877 O O . VAL A 1 110 ? 10.690 2.026 -2.771 1.00 95.19 110 VAL A O 1
ATOM 880 N N . HIS A 1 111 ? 10.060 0.879 -0.948 1.00 96.94 111 HIS A N 1
ATOM 881 C CA . HIS A 1 111 ? 11.317 1.095 -0.231 1.00 96.94 111 HIS A CA 1
ATOM 882 C C . HIS A 1 111 ? 12.514 0.427 -0.926 1.00 96.94 111 HIS A C 1
ATOM 884 O O . HIS A 1 111 ? 13.595 1.009 -0.978 1.00 96.94 111 HIS A O 1
ATOM 890 N N . ALA A 1 112 ? 12.348 -0.793 -1.448 1.00 94.94 112 ALA A N 1
ATOM 891 C CA . ALA A 1 112 ? 13.416 -1.539 -2.115 1.00 94.94 112 ALA A CA 1
ATOM 892 C C . ALA A 1 112 ? 13.904 -0.863 -3.406 1.00 94.94 112 ALA A C 1
ATOM 894 O O . ALA A 1 112 ? 15.056 -1.051 -3.791 1.00 94.94 112 ALA A O 1
ATOM 895 N N . ASN A 1 113 ? 13.048 -0.064 -4.048 1.00 92.00 113 ASN A N 1
ATOM 896 C CA . ASN A 1 113 ? 13.352 0.609 -5.307 1.00 92.00 113 ASN A CA 1
ATOM 897 C C . ASN A 1 113 ? 13.776 2.084 -5.147 1.00 92.00 113 ASN A C 1
ATOM 899 O O . ASN A 1 113 ? 14.006 2.741 -6.165 1.00 92.00 113 ASN A O 1
ATOM 903 N N . LEU A 1 114 ? 13.910 2.617 -3.923 1.00 93.56 114 LEU A N 1
ATOM 904 C CA . LEU A 1 114 ? 14.381 3.994 -3.700 1.00 93.56 114 LEU A CA 1
ATOM 905 C C . LEU A 1 114 ? 15.793 4.203 -4.267 1.00 93.56 114 LEU A C 1
ATOM 907 O O . LEU A 1 114 ? 16.703 3.427 -3.975 1.00 93.56 114 LEU A O 1
ATOM 911 N N . GLY A 1 115 ? 15.988 5.257 -5.064 1.00 88.69 115 GLY A N 1
ATOM 912 C CA . GLY A 1 115 ? 17.267 5.571 -5.705 1.00 88.69 115 GLY A CA 1
ATOM 913 C C . GLY A 1 115 ? 17.690 4.578 -6.792 1.00 88.69 115 GLY A C 1
ATOM 914 O O . GLY A 1 115 ? 18.815 4.654 -7.287 1.00 88.69 115 GLY A O 1
ATOM 915 N N . SER A 1 116 ? 16.825 3.625 -7.151 1.00 89.06 116 SER A N 1
ATOM 916 C CA . SER A 1 116 ? 17.090 2.643 -8.200 1.00 89.06 116 SER A CA 1
ATOM 917 C C . SER A 1 116 ? 16.604 3.136 -9.565 1.00 89.06 116 SER A C 1
ATOM 919 O O . SER A 1 116 ? 15.790 4.050 -9.670 1.00 89.06 116 SER A O 1
ATOM 921 N N . ILE A 1 117 ? 17.029 2.465 -10.637 1.00 82.12 117 ILE A N 1
ATOM 922 C CA . ILE A 1 117 ? 16.496 2.714 -11.988 1.00 82.12 117 ILE A CA 1
ATOM 923 C C . ILE A 1 117 ? 14.994 2.405 -12.116 1.00 82.12 117 ILE A C 1
ATOM 925 O O . ILE A 1 117 ? 14.355 2.881 -13.048 1.00 82.12 117 ILE A O 1
ATOM 929 N N . HIS A 1 118 ? 14.434 1.621 -11.188 1.00 82.38 118 HIS A N 1
ATOM 930 C CA . HIS A 1 118 ? 13.017 1.258 -11.145 1.00 82.38 118 HIS A CA 1
ATOM 931 C C . HIS A 1 118 ? 12.217 2.146 -10.181 1.00 82.38 118 HIS A C 1
ATOM 933 O O . HIS A 1 118 ? 11.052 1.856 -9.903 1.00 82.38 118 HIS A O 1
ATOM 939 N N . GLU A 1 119 ? 12.830 3.211 -9.652 1.00 85.50 119 GLU A N 1
ATOM 940 C CA . GLU A 1 119 ? 12.153 4.165 -8.785 1.00 85.50 119 GLU A CA 1
ATOM 941 C C . GLU A 1 119 ? 10.928 4.751 -9.501 1.00 85.50 119 GLU A C 1
ATOM 943 O O . GLU A 1 119 ? 11.002 5.291 -10.609 1.00 85.50 119 GLU A O 1
ATOM 948 N N . ILE A 1 120 ? 9.768 4.638 -8.857 1.00 87.56 120 ILE A N 1
ATOM 949 C CA . ILE A 1 120 ? 8.559 5.309 -9.326 1.00 87.56 120 ILE A CA 1
ATOM 950 C C . ILE A 1 120 ? 8.641 6.807 -9.023 1.00 87.56 120 ILE A C 1
ATOM 952 O O . ILE A 1 120 ? 9.241 7.186 -8.019 1.00 87.56 120 ILE A O 1
ATOM 956 N N . PRO A 1 121 ? 7.995 7.677 -9.825 1.00 88.25 121 PRO A N 1
ATOM 957 C CA . PRO A 1 121 ? 8.040 9.113 -9.583 1.00 88.25 121 PRO A CA 1
ATOM 958 C C . PRO A 1 121 ? 7.704 9.462 -8.120 1.00 88.25 121 PRO A C 1
ATOM 960 O O . PRO A 1 121 ? 6.743 8.895 -7.584 1.00 88.25 121 PRO A O 1
ATOM 963 N N . PRO A 1 122 ? 8.425 10.409 -7.483 1.00 88.56 122 PRO A N 1
ATOM 964 C CA . PRO A 1 122 ? 8.310 10.688 -6.047 1.00 88.56 122 PRO A CA 1
ATOM 965 C C . PRO A 1 122 ? 6.879 10.876 -5.538 1.00 88.56 122 PRO A C 1
ATOM 967 O O . PRO A 1 122 ? 6.515 10.409 -4.463 1.00 88.56 122 PRO A O 1
ATOM 970 N N . TRP A 1 123 ? 6.019 11.514 -6.331 1.00 85.06 123 TRP A N 1
ATOM 971 C CA . TRP A 1 123 ? 4.623 11.723 -5.960 1.00 85.06 123 TRP A CA 1
ATOM 972 C C . TRP A 1 123 ? 3.813 10.416 -5.907 1.00 85.06 123 TRP A C 1
ATOM 974 O O . TRP A 1 123 ? 3.019 10.241 -4.986 1.00 85.06 123 TRP A O 1
ATOM 984 N N . TYR A 1 124 ? 4.041 9.467 -6.826 1.00 88.44 124 TYR A N 1
ATOM 985 C CA . TYR A 1 124 ? 3.426 8.136 -6.758 1.00 88.44 124 TYR A CA 1
ATOM 986 C C . TYR A 1 124 ? 3.959 7.352 -5.559 1.00 88.44 124 TYR A C 1
ATOM 988 O O . TYR A 1 124 ? 3.165 6.762 -4.833 1.00 88.44 124 TYR A O 1
ATOM 996 N N . SER A 1 125 ? 5.273 7.399 -5.314 1.00 92.56 125 SER A N 1
ATOM 997 C CA . SER A 1 125 ? 5.907 6.781 -4.139 1.00 92.56 125 SER A CA 1
ATOM 998 C C . SER A 1 125 ? 5.239 7.231 -2.839 1.00 92.56 125 SER A C 1
ATOM 1000 O O . SER A 1 125 ? 4.793 6.407 -2.035 1.00 92.56 125 SER A O 1
ATOM 1002 N N . LEU A 1 126 ? 5.054 8.542 -2.678 1.00 91.38 126 LEU A N 1
ATOM 1003 C CA . LEU A 1 126 ? 4.394 9.120 -1.511 1.00 91.38 126 LEU A CA 1
ATOM 1004 C C . LEU A 1 126 ? 2.910 8.757 -1.431 1.00 91.38 126 LEU A C 1
ATOM 1006 O O . LEU A 1 126 ? 2.440 8.423 -0.347 1.00 91.38 126 LEU A O 1
ATOM 1010 N N . MET A 1 127 ? 2.172 8.765 -2.547 1.00 89.81 127 MET A N 1
ATOM 1011 C CA . MET A 1 127 ? 0.767 8.336 -2.546 1.00 89.81 127 MET A CA 1
ATOM 1012 C C . MET A 1 127 ? 0.616 6.869 -2.133 1.00 89.81 127 MET A C 1
ATOM 1014 O O . MET A 1 127 ? -0.278 6.529 -1.358 1.00 89.81 127 MET A O 1
ATOM 1018 N N . TYR A 1 128 ? 1.486 5.992 -2.628 1.00 93.44 128 TYR A N 1
ATOM 1019 C CA . TYR A 1 128 ? 1.420 4.559 -2.345 1.00 93.44 128 TYR A CA 1
ATOM 1020 C C . TYR A 1 128 ? 1.797 4.289 -0.892 1.00 93.44 128 TYR A C 1
ATOM 1022 O O . TYR A 1 128 ? 1.104 3.546 -0.197 1.00 93.44 128 TYR A O 1
ATOM 1030 N N . THR A 1 129 ? 2.834 4.976 -0.415 1.00 95.62 129 THR A N 1
ATOM 1031 C CA . THR A 1 129 ? 3.283 4.935 0.978 1.00 95.62 129 THR A CA 1
ATOM 1032 C C . THR A 1 129 ? 2.200 5.425 1.921 1.00 95.62 129 THR A C 1
ATOM 1034 O O . THR A 1 129 ? 1.873 4.736 2.882 1.00 95.62 129 THR A O 1
ATOM 1037 N N . PHE A 1 130 ? 1.584 6.573 1.630 1.00 92.31 130 PHE A N 1
ATOM 1038 C CA . PHE A 1 130 ? 0.468 7.099 2.411 1.00 92.31 130 PHE A CA 1
ATOM 1039 C C . PHE A 1 130 ? -0.698 6.106 2.425 1.00 92.31 130 PHE A C 1
ATOM 1041 O O . PHE A 1 130 ? -1.262 5.815 3.483 1.00 92.31 130 PHE A O 1
ATOM 1048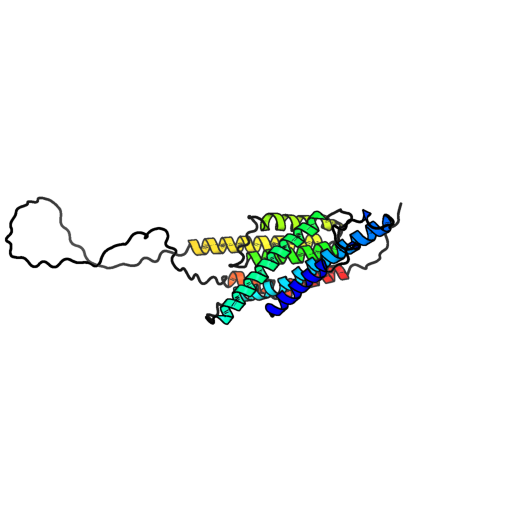 N N . SER A 1 131 ? -1.016 5.525 1.262 1.00 92.00 131 SER A N 1
ATOM 1049 C CA . SER A 1 131 ? -2.095 4.552 1.134 1.00 92.00 131 SER A CA 1
ATOM 1050 C C . SER A 1 131 ? -1.862 3.303 2.002 1.00 92.00 131 SER A C 1
ATOM 1052 O O . SER A 1 131 ? -2.753 2.846 2.722 1.00 92.00 131 SER A O 1
ATOM 1054 N N . ALA A 1 132 ? -0.641 2.775 1.994 1.00 96.62 132 ALA A N 1
ATOM 1055 C CA . ALA A 1 132 ? -0.284 1.596 2.771 1.00 96.62 132 ALA A CA 1
ATOM 1056 C C . ALA A 1 132 ? -0.158 1.912 4.270 1.00 96.62 132 ALA A C 1
ATOM 1058 O O . ALA A 1 132 ? -0.669 1.167 5.105 1.00 96.62 132 ALA A O 1
ATOM 1059 N N . ALA A 1 133 ? 0.446 3.047 4.625 1.00 95.31 133 ALA A N 1
ATOM 1060 C CA . ALA A 1 133 ? 0.618 3.470 6.011 1.00 95.31 133 ALA A CA 1
ATOM 1061 C C . ALA A 1 133 ? -0.726 3.703 6.715 1.00 95.31 133 ALA A C 1
ATOM 1063 O O . ALA A 1 133 ? -0.898 3.259 7.849 1.00 95.31 133 ALA A O 1
ATOM 1064 N N . THR A 1 134 ? -1.722 4.309 6.051 1.00 92.50 134 THR A N 1
ATOM 1065 C CA . THR A 1 134 ? -3.051 4.398 6.680 1.00 92.50 134 THR A CA 1
ATOM 1066 C C . THR A 1 134 ? -3.689 3.021 6.841 1.00 92.50 134 THR A C 1
ATOM 1068 O O . THR A 1 134 ? -4.357 2.796 7.840 1.00 92.50 134 THR A O 1
ATOM 1071 N N . ALA A 1 135 ? -3.495 2.089 5.900 1.00 94.44 135 ALA A N 1
ATOM 1072 C CA . ALA A 1 135 ? -4.021 0.735 6.067 1.00 94.44 135 ALA A CA 1
ATOM 1073 C C . ALA A 1 135 ? -3.415 0.052 7.308 1.00 94.44 135 ALA A C 1
ATOM 1075 O O . ALA A 1 135 ? -4.149 -0.601 8.048 1.00 94.44 135 ALA A O 1
ATOM 1076 N N . LEU A 1 136 ? -2.127 0.276 7.608 1.00 95.38 136 LEU A N 1
ATOM 1077 C CA . LEU A 1 136 ? -1.505 -0.172 8.864 1.00 95.38 136 LEU A CA 1
ATOM 1078 C C . LEU A 1 136 ? -2.159 0.468 10.097 1.00 95.38 136 LEU A C 1
ATOM 1080 O O . LEU A 1 136 ? -2.505 -0.237 11.040 1.00 95.38 136 LEU A O 1
ATOM 1084 N N . ILE A 1 137 ? -2.352 1.790 10.079 1.00 92.19 137 ILE A N 1
ATOM 1085 C CA . ILE A 1 137 ? -2.980 2.562 11.168 1.00 92.19 137 ILE A CA 1
ATOM 1086 C C . ILE A 1 137 ? -4.398 2.058 11.442 1.00 92.19 137 ILE A C 1
ATOM 1088 O O . ILE A 1 137 ? -4.736 1.739 12.578 1.00 92.19 137 ILE A O 1
ATOM 1092 N N . VAL A 1 138 ? -5.215 1.927 10.399 1.00 90.06 138 VAL A N 1
ATOM 1093 C CA . VAL A 1 138 ? -6.593 1.434 10.506 1.00 90.06 138 VAL A CA 1
ATOM 1094 C C . VAL A 1 138 ? -6.612 -0.013 10.992 1.00 90.06 138 VAL A C 1
ATOM 1096 O O . VAL A 1 138 ? -7.432 -0.372 11.832 1.00 90.06 138 VAL A O 1
ATOM 1099 N N . SER A 1 139 ? -5.671 -0.837 10.535 1.00 91.81 139 SER A N 1
ATOM 1100 C CA . SER A 1 139 ? -5.572 -2.222 10.998 1.00 91.81 139 SER A CA 1
ATOM 1101 C C . SER A 1 139 ? -5.167 -2.327 12.471 1.00 91.81 139 SER A C 1
ATOM 1103 O O . SER A 1 139 ? -5.632 -3.230 13.157 1.00 91.81 139 SER A O 1
ATOM 1105 N N . ALA A 1 140 ? -4.359 -1.394 12.986 1.00 90.31 140 ALA A N 1
ATOM 1106 C CA . ALA A 1 140 ? -3.991 -1.323 14.406 1.00 90.31 140 ALA A CA 1
ATOM 1107 C C . ALA A 1 140 ? -5.154 -0.910 15.317 1.00 90.31 140 ALA A C 1
ATOM 1109 O O . ALA A 1 140 ? -5.136 -1.193 16.512 1.00 90.31 140 ALA A O 1
ATOM 1110 N N . LEU A 1 141 ? -6.177 -0.270 14.753 1.00 84.31 141 LEU A N 1
ATOM 1111 C CA . LEU A 1 141 ? -7.422 0.048 15.450 1.00 84.31 141 LEU A CA 1
ATOM 1112 C C . LEU A 1 141 ? -8.408 -1.123 15.453 1.00 84.31 141 LEU A C 1
ATOM 1114 O O . LEU A 1 141 ? -9.369 -1.110 16.219 1.00 84.31 141 LEU A O 1
ATOM 1118 N N . SER A 1 142 ? -8.180 -2.130 14.609 1.00 83.38 142 SER A N 1
ATOM 1119 C CA . SER A 1 142 ? -9.026 -3.312 14.538 1.00 83.38 142 SER A CA 1
ATOM 1120 C C . SER A 1 142 ? -8.772 -4.246 15.719 1.00 83.38 142 SER A C 1
ATOM 1122 O O . SER A 1 142 ? -7.656 -4.758 15.858 1.00 83.38 142 SER A O 1
ATOM 1124 N N . PRO A 1 143 ? -9.809 -4.613 16.490 1.00 77.94 143 PRO A N 1
ATOM 1125 C CA . PRO A 1 143 ? -9.692 -5.680 17.482 1.00 77.94 143 PRO A CA 1
ATOM 1126 C C . PRO A 1 143 ? -9.346 -7.044 16.861 1.00 77.94 143 PRO A C 1
ATOM 1128 O O . PRO A 1 143 ? -8.882 -7.937 17.563 1.00 77.94 143 PRO A O 1
ATOM 1131 N N . ARG A 1 144 ? -9.587 -7.221 15.553 1.00 81.62 144 ARG A N 1
ATOM 1132 C CA . ARG A 1 144 ? -9.479 -8.511 14.854 1.00 81.62 144 ARG A CA 1
ATOM 1133 C C . ARG A 1 144 ? -8.144 -8.721 14.160 1.00 81.62 144 ARG A C 1
ATOM 1135 O O . ARG A 1 144 ? -7.669 -9.847 14.096 1.00 81.62 144 ARG A O 1
ATOM 1142 N N . LEU A 1 145 ? -7.543 -7.649 13.645 1.00 85.44 145 LEU A N 1
ATOM 1143 C CA . LEU A 1 145 ? -6.290 -7.737 12.887 1.00 85.44 145 LEU A CA 1
ATOM 1144 C C . LEU A 1 145 ? -5.051 -7.730 13.790 1.00 85.44 145 LEU A C 1
ATOM 1146 O O . LEU A 1 145 ? -3.982 -8.144 13.352 1.00 85.44 145 LEU A O 1
ATOM 1150 N N . GLY A 1 146 ? -5.176 -7.276 15.044 1.00 82.31 146 GLY A N 1
ATOM 1151 C CA . GLY A 1 146 ? -4.132 -7.429 16.063 1.00 82.31 146 GLY A CA 1
ATOM 1152 C C . GLY A 1 146 ? -2.801 -6.740 15.736 1.00 82.31 146 GLY A C 1
ATOM 1153 O O . GLY A 1 146 ? -1.752 -7.160 16.228 1.00 82.31 146 GLY A O 1
ATOM 1154 N N . VAL A 1 147 ? -2.816 -5.702 14.894 1.00 88.12 147 VAL A N 1
ATOM 1155 C CA . VAL A 1 147 ? -1.598 -5.013 14.452 1.00 88.12 147 VAL A CA 1
ATOM 1156 C C . VAL A 1 147 ? -1.001 -4.200 15.596 1.00 88.12 147 VAL A C 1
ATOM 1158 O O . VAL A 1 147 ? -1.670 -3.367 16.203 1.00 88.12 147 VAL A O 1
ATOM 1161 N N . ARG A 1 148 ? 0.297 -4.401 15.852 1.00 88.88 148 ARG A N 1
ATOM 1162 C CA . ARG A 1 148 ? 1.064 -3.619 16.828 1.00 88.88 148 ARG A CA 1
ATOM 1163 C C . ARG A 1 148 ? 2.348 -3.095 16.201 1.00 88.88 148 ARG A C 1
ATOM 1165 O O . ARG A 1 148 ? 3.130 -3.862 15.651 1.00 88.88 148 ARG A O 1
ATOM 1172 N N . PHE A 1 149 ? 2.577 -1.787 16.297 1.00 89.62 149 PHE A N 1
ATOM 1173 C CA . PHE A 1 149 ? 3.721 -1.117 15.663 1.00 89.62 149 PHE A CA 1
ATOM 1174 C C . PHE A 1 149 ? 5.083 -1.393 16.321 1.00 89.62 149 PHE A C 1
ATOM 1176 O O . PHE A 1 149 ? 6.101 -0.892 15.847 1.00 89.62 149 PHE A O 1
ATOM 1183 N N . ASP A 1 150 ? 5.110 -2.131 17.426 1.00 89.94 150 ASP A N 1
ATOM 1184 C CA . ASP A 1 150 ? 6.310 -2.621 18.108 1.00 89.94 150 ASP A CA 1
ATOM 1185 C C . ASP A 1 150 ? 6.648 -4.079 17.743 1.00 89.94 150 ASP A C 1
ATOM 1187 O O . ASP A 1 150 ? 7.720 -4.566 18.103 1.00 89.94 150 ASP A O 1
ATOM 1191 N N . ALA A 1 151 ? 5.772 -4.755 16.992 1.00 92.50 151 ALA A N 1
ATOM 1192 C CA . ALA A 1 151 ? 5.920 -6.141 16.573 1.00 92.50 151 ALA A CA 1
ATOM 1193 C C . ALA A 1 151 ? 6.048 -6.270 15.047 1.00 92.50 151 ALA A C 1
ATOM 1195 O O . ALA A 1 151 ? 5.530 -5.459 14.272 1.00 92.50 151 ALA A O 1
ATOM 1196 N N . GLU A 1 152 ? 6.730 -7.323 14.601 1.00 94.12 152 GLU A N 1
ATOM 1197 C CA . GLU A 1 152 ? 6.795 -7.663 13.180 1.00 94.12 152 GLU A CA 1
ATOM 1198 C C . GLU A 1 152 ? 5.460 -8.236 12.675 1.00 94.12 152 GLU A C 1
ATOM 1200 O O . GLU A 1 152 ? 4.760 -8.903 13.442 1.00 94.12 152 GLU A O 1
ATOM 1205 N N . PRO A 1 153 ? 5.095 -8.006 11.397 1.00 95.25 153 PRO A N 1
ATOM 1206 C CA . PRO A 1 153 ? 5.833 -7.252 10.363 1.00 95.25 153 PRO A CA 1
ATOM 1207 C C . PRO A 1 153 ? 5.558 -5.732 10.354 1.00 95.25 153 PRO A C 1
ATOM 1209 O O . PRO A 1 153 ? 6.093 -4.983 9.526 1.00 95.25 153 PRO A O 1
ATOM 1212 N N . ALA A 1 154 ? 4.676 -5.256 11.236 1.00 95.00 154 ALA A N 1
ATOM 1213 C CA . ALA A 1 154 ? 4.199 -3.876 11.235 1.00 95.00 154 ALA A CA 1
ATOM 1214 C C . ALA A 1 154 ? 5.287 -2.868 11.605 1.00 95.00 154 ALA A C 1
ATOM 1216 O O . ALA A 1 154 ? 5.334 -1.795 11.005 1.00 95.00 154 ALA A O 1
ATOM 1217 N N . LYS A 1 155 ? 6.193 -3.229 12.518 1.00 96.19 155 LYS A N 1
ATOM 1218 C CA . LYS A 1 155 ? 7.361 -2.419 12.867 1.00 96.19 155 LYS A CA 1
ATOM 1219 C C . LYS A 1 155 ? 8.228 -2.117 11.641 1.00 96.19 155 LYS A C 1
ATOM 1221 O O . LYS A 1 155 ? 8.376 -0.950 11.284 1.00 96.19 155 LYS A O 1
ATOM 1226 N N . THR A 1 156 ? 8.728 -3.145 10.950 1.00 97.81 156 THR A N 1
ATOM 1227 C CA . THR A 1 156 ? 9.562 -2.956 9.749 1.00 97.81 156 THR A CA 1
ATOM 1228 C C . THR A 1 156 ? 8.832 -2.158 8.670 1.00 97.81 156 THR A C 1
ATOM 1230 O O . THR A 1 156 ? 9.403 -1.274 8.034 1.00 97.81 156 THR A O 1
ATOM 1233 N N . SER A 1 157 ? 7.548 -2.440 8.458 1.00 98.06 157 SER A N 1
ATOM 1234 C CA . SER A 1 157 ? 6.759 -1.746 7.433 1.00 98.06 157 SER A CA 1
ATOM 1235 C C . SER A 1 157 ? 6.543 -0.273 7.765 1.00 98.06 157 SER A C 1
ATOM 1237 O O . SER A 1 157 ? 6.635 0.580 6.885 1.00 98.06 157 SER A O 1
ATOM 1239 N N . TRP A 1 158 ? 6.321 0.042 9.039 1.00 97.69 158 TRP A N 1
ATOM 1240 C CA . TRP A 1 158 ? 6.249 1.418 9.509 1.00 97.69 158 TRP A CA 1
ATOM 1241 C C . TRP A 1 158 ? 7.573 2.157 9.303 1.00 97.69 158 TRP A C 1
ATOM 1243 O O . TRP A 1 158 ? 7.588 3.253 8.749 1.00 97.69 158 TRP A O 1
ATOM 1253 N N . GLU A 1 159 ? 8.696 1.541 9.678 1.00 97.88 159 GLU A N 1
ATOM 1254 C CA . GLU A 1 159 ? 10.028 2.119 9.470 1.00 97.88 159 GLU A CA 1
ATOM 1255 C C . GLU A 1 159 ? 10.307 2.394 7.984 1.00 97.88 159 GLU A C 1
ATOM 1257 O O . GLU A 1 159 ? 10.823 3.460 7.643 1.00 97.88 159 GLU A O 1
ATOM 1262 N N . ARG A 1 160 ? 9.909 1.478 7.089 1.00 98.31 160 ARG A N 1
ATOM 1263 C CA . ARG A 1 160 ? 9.983 1.682 5.633 1.00 98.31 160 ARG A CA 1
ATOM 1264 C C . ARG A 1 160 ? 9.166 2.895 5.196 1.00 98.31 160 ARG A C 1
ATOM 1266 O O . ARG A 1 160 ? 9.690 3.725 4.460 1.00 98.31 160 ARG A O 1
ATOM 1273 N N . ALA A 1 161 ? 7.930 3.034 5.679 1.00 97.88 161 ALA A N 1
ATOM 1274 C CA . ALA A 1 161 ? 7.077 4.172 5.341 1.00 97.88 161 ALA A CA 1
ATOM 1275 C C . ALA A 1 161 ? 7.731 5.511 5.716 1.00 97.88 161 ALA A C 1
ATOM 1277 O O . ALA A 1 161 ? 7.815 6.411 4.882 1.00 97.88 161 ALA A O 1
ATOM 1278 N N . ILE A 1 162 ? 8.263 5.624 6.939 1.00 97.38 162 ILE A N 1
ATOM 1279 C CA . ILE A 1 162 ? 8.947 6.841 7.401 1.00 97.38 162 ILE A CA 1
ATOM 1280 C C . ILE A 1 162 ? 10.190 7.135 6.556 1.00 97.38 162 ILE A C 1
ATOM 1282 O O . ILE A 1 162 ? 10.396 8.279 6.154 1.00 97.38 162 ILE A O 1
ATOM 1286 N N . ARG A 1 163 ? 10.988 6.114 6.220 1.00 97.38 163 ARG A N 1
ATOM 1287 C CA . ARG A 1 163 ? 12.170 6.278 5.357 1.00 97.38 163 ARG A CA 1
ATOM 1288 C C . ARG A 1 163 ? 11.820 6.749 3.949 1.00 97.38 163 ARG A C 1
ATOM 1290 O O . ARG A 1 163 ? 12.561 7.556 3.403 1.00 97.38 163 ARG A O 1
ATOM 1297 N N . ILE A 1 164 ? 10.707 6.290 3.376 1.00 96.69 164 ILE A N 1
ATOM 1298 C CA . ILE A 1 164 ? 10.251 6.754 2.058 1.00 96.69 164 ILE A CA 1
ATOM 1299 C C . ILE A 1 164 ? 9.880 8.243 2.107 1.00 96.69 164 ILE A C 1
ATOM 1301 O O . ILE A 1 164 ? 10.310 9.010 1.245 1.00 96.69 164 ILE A O 1
ATOM 1305 N N . PHE A 1 165 ? 9.130 8.680 3.127 1.00 95.06 165 PHE A N 1
ATOM 1306 C CA . PHE A 1 165 ? 8.837 10.107 3.300 1.00 95.06 165 PHE A CA 1
ATOM 1307 C C . PHE A 1 165 ? 10.116 10.935 3.472 1.00 95.06 165 PHE A C 1
ATOM 1309 O O . PHE A 1 165 ? 10.283 11.958 2.810 1.00 95.06 165 PHE A O 1
ATOM 1316 N N . GLU A 1 166 ? 11.036 10.466 4.315 1.00 95.06 166 GLU A N 1
ATOM 1317 C CA . GLU A 1 166 ? 12.309 11.135 4.587 1.00 95.06 166 GLU A CA 1
ATOM 1318 C C . GLU A 1 166 ? 13.180 11.256 3.330 1.00 95.06 166 GLU A C 1
ATOM 1320 O O . GLU A 1 166 ? 13.777 12.302 3.085 1.00 95.06 166 GLU A O 1
ATOM 1325 N N . PHE A 1 167 ? 13.214 10.212 2.499 1.00 95.00 167 PHE A N 1
ATOM 1326 C CA . PHE A 1 167 ? 13.946 10.211 1.235 1.00 95.00 167 PHE A CA 1
ATOM 1327 C C . PHE A 1 167 ? 13.419 11.282 0.266 1.00 95.00 167 PHE A C 1
ATOM 1329 O O . PHE A 1 167 ? 14.199 11.985 -0.374 1.00 95.00 167 PHE A O 1
ATOM 1336 N N . HIS A 1 168 ? 12.099 11.467 0.189 1.00 92.00 168 HIS A N 1
ATOM 1337 C CA . HIS A 1 168 ? 11.491 12.414 -0.749 1.00 92.00 168 HIS A CA 1
ATOM 1338 C C . HIS A 1 168 ? 11.318 13.843 -0.209 1.00 92.00 168 HIS A C 1
ATOM 1340 O O . HIS A 1 168 ? 10.925 14.718 -0.982 1.00 92.00 168 HIS A O 1
ATOM 1346 N N . LYS A 1 169 ? 11.637 14.130 1.061 1.00 90.19 169 LYS A N 1
ATOM 1347 C CA . LYS A 1 169 ? 11.408 15.456 1.677 1.00 90.19 169 LYS A CA 1
ATOM 1348 C C . LYS A 1 169 ? 12.079 16.625 0.961 1.00 90.19 169 LYS A C 1
ATOM 1350 O O . LYS A 1 169 ? 11.510 17.707 0.872 1.00 90.19 169 LYS A O 1
ATOM 1355 N N . MET A 1 170 ? 13.262 16.393 0.392 1.00 84.69 170 MET A N 1
ATOM 1356 C CA . MET A 1 170 ? 14.010 17.424 -0.336 1.00 84.69 170 MET A CA 1
ATOM 1357 C C . MET A 1 170 ? 13.420 17.707 -1.724 1.00 84.69 170 MET A C 1
ATOM 1359 O O . MET A 1 170 ? 13.708 18.745 -2.314 1.00 84.69 170 MET A O 1
ATOM 1363 N N . HIS A 1 171 ? 12.613 16.784 -2.250 1.00 81.88 171 HIS A N 1
ATOM 1364 C CA . HIS A 1 171 ? 12.095 16.817 -3.617 1.00 81.88 171 HIS A CA 1
ATOM 1365 C C . HIS A 1 171 ? 10.598 17.126 -3.677 1.00 81.88 171 HIS A C 1
ATOM 1367 O O . HIS A 1 171 ? 10.117 17.641 -4.683 1.00 81.88 171 HIS A O 1
ATOM 1373 N N . VAL A 1 172 ? 9.854 16.811 -2.614 1.00 85.00 172 VAL A N 1
ATOM 1374 C CA . VAL A 1 172 ? 8.404 16.981 -2.552 1.00 85.00 172 VAL A CA 1
ATOM 1375 C C . VAL A 1 172 ? 8.023 17.575 -1.201 1.00 85.00 172 VAL A C 1
ATOM 1377 O O . VAL A 1 172 ? 8.064 16.895 -0.178 1.00 85.00 172 VAL A O 1
ATOM 1380 N N . ALA A 1 173 ? 7.575 18.832 -1.203 1.00 80.69 173 ALA A N 1
ATOM 1381 C CA . ALA A 1 173 ? 7.218 19.564 0.016 1.00 80.69 173 ALA A CA 1
ATOM 1382 C C . ALA A 1 173 ? 6.147 18.854 0.871 1.00 80.69 173 ALA A C 1
ATOM 1384 O O . ALA A 1 173 ? 6.141 18.966 2.096 1.00 80.69 173 ALA A O 1
ATOM 1385 N N . SER A 1 174 ? 5.245 18.088 0.247 1.00 79.38 174 SER A N 1
ATOM 1386 C CA . SER A 1 174 ? 4.213 17.336 0.966 1.00 79.38 174 SER A CA 1
ATOM 1387 C C . SER A 1 174 ? 4.748 16.114 1.720 1.00 79.38 174 SER A C 1
ATOM 1389 O O . SER A 1 174 ? 4.012 15.557 2.530 1.00 79.38 174 SER A O 1
ATOM 1391 N N . ALA A 1 175 ? 5.987 15.672 1.477 1.00 85.81 175 ALA A N 1
ATOM 1392 C CA . ALA A 1 175 ? 6.540 14.488 2.128 1.00 85.81 175 ALA A CA 1
ATOM 1393 C C . ALA A 1 175 ? 6.771 14.709 3.630 1.00 85.81 175 ALA A C 1
ATOM 1395 O O . ALA A 1 175 ? 6.370 13.862 4.426 1.00 85.81 175 ALA A O 1
ATOM 1396 N N . ASP A 1 176 ? 7.307 15.870 4.027 1.00 85.00 176 ASP A N 1
ATOM 1397 C CA . ASP A 1 176 ? 7.481 16.222 5.444 1.00 85.00 176 ASP A CA 1
ATOM 1398 C C . ASP A 1 176 ? 6.136 16.282 6.174 1.00 85.00 176 ASP A C 1
ATOM 1400 O O . ASP A 1 176 ? 5.972 15.698 7.246 1.00 85.00 176 ASP A O 1
ATOM 1404 N N . ARG A 1 177 ? 5.136 16.922 5.554 1.00 82.94 177 ARG A N 1
ATOM 1405 C CA . ARG A 1 177 ? 3.780 16.992 6.111 1.00 82.94 177 ARG A CA 1
ATOM 1406 C C . ARG A 1 177 ? 3.135 15.608 6.206 1.00 82.94 177 ARG A C 1
ATOM 1408 O O . ARG A 1 177 ? 2.491 15.305 7.205 1.00 82.94 177 ARG A O 1
ATOM 1415 N N . GLY A 1 178 ? 3.312 14.765 5.187 1.00 82.56 178 GLY A N 1
ATOM 1416 C CA . GLY A 1 178 ? 2.819 13.388 5.178 1.00 82.56 178 GLY A CA 1
ATOM 1417 C C . GLY A 1 178 ? 3.426 12.549 6.304 1.00 82.56 178 GLY A C 1
ATOM 1418 O O . GLY A 1 178 ? 2.688 11.866 7.015 1.00 82.56 178 GLY A O 1
ATOM 1419 N N . ARG A 1 179 ? 4.743 12.666 6.520 1.00 89.88 179 ARG A N 1
ATOM 1420 C CA . ARG A 1 179 ? 5.461 12.016 7.626 1.00 89.88 179 ARG A CA 1
ATOM 1421 C C . ARG A 1 179 ? 4.901 12.434 8.979 1.00 89.88 179 ARG A C 1
ATOM 1423 O O . ARG A 1 179 ? 4.523 11.579 9.773 1.00 89.88 179 ARG A O 1
ATOM 1430 N N . GLU A 1 180 ? 4.809 13.741 9.211 1.00 88.44 180 GLU A N 1
ATOM 1431 C CA . GLU A 1 180 ? 4.349 14.303 10.481 1.00 88.44 180 GLU A CA 1
ATOM 1432 C C . GLU A 1 180 ? 2.920 13.853 10.816 1.00 88.44 180 GLU A C 1
ATOM 1434 O O . GLU A 1 180 ? 2.625 13.459 11.943 1.00 88.44 180 GLU A O 1
ATOM 1439 N N . VAL A 1 181 ? 2.029 13.872 9.822 1.00 86.31 181 VAL A N 1
ATOM 1440 C CA . VAL A 1 181 ? 0.646 13.408 9.969 1.00 86.31 181 VAL A CA 1
ATOM 1441 C C . VAL A 1 181 ? 0.603 11.922 10.342 1.00 86.31 181 VAL A C 1
ATOM 1443 O O . VAL A 1 181 ? -0.107 11.546 11.274 1.00 86.31 181 VAL A O 1
ATOM 1446 N N . MET A 1 182 ? 1.388 11.078 9.666 1.00 90.50 182 MET A N 1
ATOM 1447 C CA . MET A 1 182 ? 1.450 9.642 9.961 1.00 90.50 182 MET A CA 1
ATOM 1448 C C . MET A 1 182 ? 1.986 9.364 11.371 1.00 90.50 182 MET A C 1
ATOM 1450 O O . MET A 1 182 ? 1.384 8.587 12.113 1.00 90.50 182 MET A O 1
ATOM 1454 N N . GLU A 1 183 ? 3.071 10.024 11.777 1.00 92.44 183 GLU A N 1
ATOM 1455 C CA . GLU A 1 183 ? 3.636 9.901 13.128 1.00 92.44 183 GLU A CA 1
ATOM 1456 C C . GLU A 1 183 ? 2.620 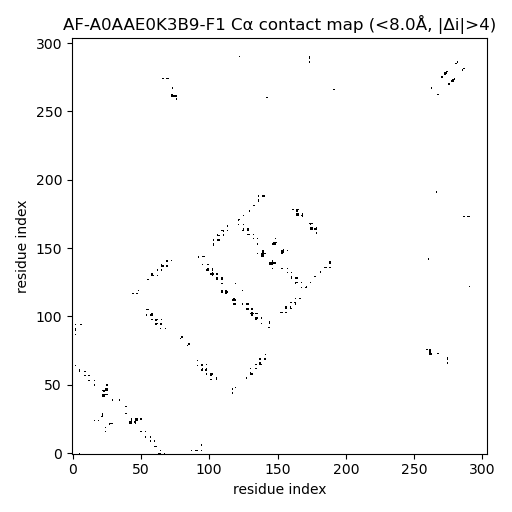10.289 14.204 1.00 92.44 183 GLU A C 1
ATOM 1458 O O . GLU A 1 183 ? 2.376 9.509 15.127 1.00 92.44 183 GLU A O 1
ATOM 1463 N N . ARG A 1 184 ? 1.930 11.425 14.026 1.00 88.81 184 ARG A N 1
ATOM 1464 C CA . ARG A 1 184 ? 0.865 11.860 14.938 1.00 88.81 184 ARG A CA 1
ATOM 1465 C C . ARG A 1 184 ? -0.235 10.808 15.091 1.00 88.81 184 ARG A C 1
ATOM 1467 O O . ARG A 1 184 ? -0.698 10.571 16.208 1.00 88.81 184 ARG A O 1
ATOM 1474 N N . TYR A 1 185 ? -0.640 10.145 14.006 1.00 86.00 185 TYR A N 1
ATOM 1475 C CA . TYR A 1 185 ? -1.645 9.081 14.0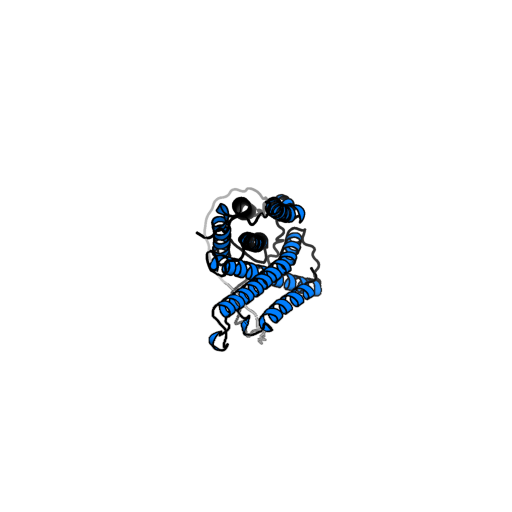84 1.00 86.00 185 TYR A CA 1
ATOM 1476 C C . TYR A 1 185 ? -1.149 7.846 14.833 1.00 86.00 185 TYR A C 1
ATOM 1478 O O . TYR A 1 185 ? -1.885 7.292 15.652 1.00 86.00 185 TYR A O 1
ATOM 1486 N N . ARG A 1 186 ? 0.094 7.419 14.602 1.00 90.88 186 ARG A N 1
ATOM 1487 C CA . ARG A 1 186 ? 0.677 6.296 15.346 1.00 90.88 186 ARG A CA 1
ATOM 1488 C C . ARG A 1 186 ? 0.731 6.590 16.842 1.00 90.88 186 ARG A C 1
ATOM 1490 O O . ARG A 1 186 ? 0.322 5.746 17.640 1.00 90.88 186 ARG A O 1
ATOM 1497 N N . ASP A 1 187 ? 1.187 7.779 17.218 1.00 90.19 187 ASP A N 1
ATOM 1498 C CA . ASP A 1 187 ? 1.298 8.181 18.621 1.00 90.19 187 ASP A CA 1
ATOM 1499 C C . ASP A 1 187 ? -0.076 8.257 19.296 1.00 90.19 187 ASP A C 1
ATOM 1501 O O . ASP A 1 187 ? -0.238 7.823 20.443 1.00 90.19 187 ASP A O 1
ATOM 1505 N N . PHE A 1 188 ? -1.093 8.731 18.570 1.00 86.88 188 PHE A N 1
ATOM 1506 C CA . PHE A 1 188 ? -2.478 8.721 19.033 1.00 86.88 188 PHE A CA 1
ATOM 1507 C C . PHE A 1 188 ? -2.990 7.299 19.311 1.00 86.88 188 PHE A C 1
ATOM 1509 O O . PHE A 1 188 ? -3.608 7.069 20.357 1.00 86.88 188 PHE A O 1
ATOM 1516 N N . ILE A 1 189 ? -2.719 6.338 18.421 1.00 85.31 189 ILE A N 1
ATOM 1517 C CA . ILE A 1 189 ? -3.128 4.935 18.599 1.00 85.31 189 ILE A CA 1
ATOM 1518 C C . ILE A 1 189 ? -2.438 4.319 19.812 1.00 85.31 189 ILE A C 1
ATOM 1520 O O . ILE A 1 189 ? -3.112 3.745 20.668 1.00 85.31 189 ILE A O 1
ATOM 1524 N N . ILE A 1 190 ? -1.115 4.472 19.920 1.00 87.12 190 ILE A N 1
ATOM 1525 C CA . ILE A 1 190 ? -0.334 3.930 21.041 1.00 87.12 190 ILE A CA 1
ATOM 1526 C C . ILE A 1 190 ? -0.857 4.497 22.365 1.00 87.12 190 ILE A C 1
ATOM 1528 O O . ILE A 1 190 ? -1.163 3.743 23.289 1.00 87.12 190 ILE A O 1
ATOM 1532 N N . SER A 1 191 ? -1.050 5.816 22.430 1.00 85.75 191 SER A N 1
ATOM 1533 C CA . SER A 1 191 ? -1.574 6.491 23.621 1.00 85.75 191 SER A CA 1
ATOM 1534 C C . SER A 1 191 ? -2.983 6.012 23.983 1.00 85.75 191 SER A C 1
ATOM 1536 O O . SER A 1 191 ? -3.302 5.834 25.159 1.00 85.75 191 SER A O 1
ATOM 1538 N N . SER A 1 192 ? -3.839 5.784 22.984 1.00 80.44 192 SER A N 1
ATOM 1539 C CA . SER A 1 192 ? -5.203 5.285 23.189 1.00 80.44 192 SER A CA 1
ATOM 1540 C C . SER A 1 192 ? -5.212 3.856 23.726 1.00 80.44 192 SER A C 1
ATOM 1542 O O . SER A 1 192 ? -5.909 3.586 24.703 1.00 80.44 192 SER A O 1
ATOM 1544 N N . ALA A 1 193 ? -4.386 2.974 23.162 1.00 79.00 193 ALA A N 1
ATOM 1545 C CA . ALA A 1 193 ? -4.241 1.601 23.633 1.00 79.00 193 ALA A CA 1
ATOM 1546 C C . ALA A 1 193 ? -3.754 1.547 25.092 1.00 79.00 193 ALA A C 1
ATOM 1548 O O . ALA A 1 193 ? -4.308 0.804 25.904 1.00 79.00 193 ALA A O 1
ATOM 1549 N N . SER A 1 194 ? -2.780 2.388 25.465 1.00 79.94 194 SER A N 1
ATOM 1550 C CA . SER A 1 194 ? -2.303 2.483 26.852 1.00 79.94 194 SER A CA 1
ATOM 1551 C C . SER A 1 194 ? -3.389 2.958 27.822 1.00 79.94 194 SER A C 1
ATOM 1553 O O . SER A 1 194 ? -3.511 2.407 28.916 1.00 79.94 194 SER A O 1
ATOM 1555 N N . ARG A 1 195 ? -4.217 3.939 27.429 1.00 79.00 195 ARG A N 1
ATOM 1556 C CA . ARG A 1 195 ? -5.355 4.400 28.248 1.00 79.00 195 ARG A CA 1
ATOM 1557 C C . ARG A 1 195 ? -6.396 3.303 28.454 1.00 79.00 195 ARG A C 1
ATOM 1559 O O . ARG A 1 195 ? -6.899 3.151 29.562 1.00 79.00 195 ARG A O 1
ATOM 1566 N N . MET A 1 196 ? -6.696 2.533 27.410 1.00 73.25 196 MET A N 1
ATOM 1567 C CA . MET A 1 196 ? -7.644 1.418 27.493 1.00 73.25 196 MET A CA 1
ATOM 1568 C C . MET A 1 196 ? -7.137 0.310 28.422 1.00 73.25 196 MET A C 1
ATOM 1570 O O . MET A 1 196 ? -7.894 -0.174 29.260 1.00 73.25 196 MET A O 1
ATOM 1574 N N . ALA A 1 197 ? -5.850 -0.039 28.334 1.00 74.94 197 ALA A N 1
ATOM 1575 C CA . ALA A 1 197 ? -5.236 -1.014 29.234 1.00 74.94 197 ALA A CA 1
ATOM 1576 C C . ALA A 1 197 ? -5.263 -0.548 30.703 1.00 74.94 197 ALA A C 1
ATOM 1578 O O . ALA A 1 197 ? -5.563 -1.339 31.595 1.00 74.94 197 ALA A O 1
ATOM 1579 N N . ALA A 1 198 ? -5.004 0.740 30.956 1.00 75.56 198 ALA A N 1
ATOM 1580 C CA . ALA A 1 198 ? -5.059 1.314 32.300 1.00 75.56 198 ALA A CA 1
ATOM 1581 C C . ALA A 1 198 ? -6.488 1.349 32.876 1.00 75.56 198 ALA A C 1
ATOM 1583 O O . ALA A 1 198 ? -6.672 1.054 34.053 1.00 75.56 198 ALA A O 1
ATOM 1584 N N . ALA A 1 199 ? -7.496 1.665 32.055 1.00 72.81 199 ALA A N 1
ATOM 1585 C CA . ALA A 1 199 ? -8.899 1.660 32.471 1.00 72.81 199 ALA A CA 1
ATOM 1586 C C . ALA A 1 199 ? -9.396 0.245 32.809 1.00 72.81 199 ALA A C 1
ATOM 1588 O O . ALA A 1 199 ? -10.035 0.052 33.838 1.00 72.81 199 ALA A O 1
ATOM 1589 N N . ALA A 1 200 ? -9.034 -0.757 32.001 1.00 72.12 200 ALA A N 1
ATOM 1590 C CA . ALA A 1 200 ? -9.372 -2.156 32.266 1.00 72.12 200 ALA A CA 1
ATOM 1591 C C . ALA A 1 200 ? -8.716 -2.697 33.552 1.00 72.12 200 ALA A C 1
ATOM 1593 O O . ALA A 1 200 ? -9.295 -3.537 34.233 1.00 72.12 200 ALA A O 1
ATOM 1594 N N . ALA A 1 201 ? -7.527 -2.202 33.908 1.00 74.00 201 ALA A N 1
ATOM 1595 C CA . ALA A 1 201 ? -6.842 -2.565 35.149 1.00 74.00 201 ALA A CA 1
ATOM 1596 C C . ALA A 1 201 ? -7.411 -1.867 36.403 1.00 74.00 201 ALA A C 1
ATOM 1598 O O . ALA A 1 201 ? -7.094 -2.278 37.518 1.00 74.00 201 ALA A O 1
ATOM 1599 N N . ALA A 1 202 ? -8.219 -0.815 36.235 1.00 73.25 202 ALA A N 1
ATOM 1600 C CA . ALA A 1 202 ? -8.788 -0.020 37.324 1.00 73.25 202 ALA A CA 1
ATOM 1601 C C . ALA A 1 202 ? -10.213 -0.447 37.738 1.00 73.25 202 ALA A C 1
ATOM 1603 O O . ALA A 1 202 ? -10.741 0.106 38.702 1.00 73.25 202 ALA A O 1
ATOM 1604 N N . GLU A 1 203 ? -10.829 -1.418 37.052 1.00 50.81 203 GLU A N 1
ATOM 1605 C CA . GLU A 1 203 ? -12.120 -2.004 37.446 1.00 50.81 203 GLU A CA 1
ATOM 1606 C C . GLU A 1 203 ? -11.975 -2.757 38.789 1.00 50.81 203 GLU A C 1
ATOM 1608 O O . GLU A 1 203 ? -11.221 -3.734 38.877 1.00 50.81 203 GLU A O 1
ATOM 1613 N N . PRO A 1 204 ? -12.657 -2.323 39.866 1.00 55.38 204 PRO A N 1
ATOM 1614 C CA . PRO A 1 204 ? -12.542 -2.959 41.167 1.00 55.38 204 PRO A CA 1
ATOM 1615 C C . PRO A 1 204 ? -13.322 -4.275 41.172 1.00 55.38 204 PRO A C 1
ATOM 1617 O O . PRO A 1 204 ? -14.505 -4.317 40.837 1.00 55.38 204 PRO A O 1
ATOM 1620 N N . VAL A 1 205 ? -12.669 -5.349 41.626 1.00 51.66 205 VAL A N 1
ATOM 1621 C CA . VAL A 1 205 ? -13.321 -6.612 41.995 1.00 51.66 205 VAL A CA 1
ATOM 1622 C C . VAL A 1 205 ? -14.400 -6.298 43.035 1.00 51.66 205 VAL A C 1
ATOM 1624 O O . VAL A 1 205 ? -14.115 -6.060 44.209 1.00 51.66 205 VAL A O 1
ATOM 1627 N N . GLY A 1 206 ? -15.645 -6.230 42.563 1.00 46.88 206 GLY A N 1
ATOM 1628 C CA . GLY A 1 206 ? -16.832 -5.958 43.355 1.00 46.88 206 GLY A CA 1
ATOM 1629 C C . GLY A 1 206 ? -17.017 -7.023 44.426 1.00 46.88 206 GLY A C 1
ATOM 1630 O O . GLY A 1 206 ? -17.355 -8.170 44.149 1.00 46.88 206 GLY A O 1
ATOM 1631 N N . ASN A 1 207 ? -16.774 -6.592 45.654 1.00 46.78 207 ASN A N 1
ATOM 1632 C CA . ASN A 1 207 ? -16.939 -7.291 46.913 1.00 46.78 207 ASN A CA 1
ATOM 1633 C C . ASN A 1 207 ? -18.387 -7.802 47.078 1.00 46.78 207 ASN A C 1
ATOM 1635 O O . ASN A 1 207 ? -19.294 -7.023 47.373 1.00 46.78 207 ASN A O 1
ATOM 1639 N N . THR A 1 208 ? -18.630 -9.102 46.900 1.00 44.50 208 THR A N 1
ATOM 1640 C CA . THR A 1 208 ? -19.884 -9.743 47.323 1.00 44.50 208 THR A CA 1
ATOM 1641 C C . THR A 1 208 ? -19.739 -10.297 48.733 1.00 44.50 208 THR A C 1
ATOM 1643 O O . THR A 1 208 ? -19.059 -11.303 48.930 1.00 44.50 208 THR A O 1
ATOM 1646 N N . GLY A 1 209 ? -20.461 -9.695 49.680 1.00 39.38 209 GLY A N 1
ATOM 1647 C CA . GLY A 1 209 ? -20.922 -10.404 50.874 1.00 39.38 209 GLY A CA 1
ATOM 1648 C C . GLY A 1 209 ? -20.628 -9.747 52.216 1.00 39.38 209 GLY A C 1
ATOM 1649 O O . GLY A 1 209 ? -20.053 -10.391 53.087 1.00 39.38 209 GLY A O 1
ATOM 1650 N N . GLU A 1 210 ? -21.108 -8.524 52.448 1.00 42.38 210 GLU A N 1
ATOM 1651 C CA . GLU A 1 210 ? -21.496 -8.155 53.811 1.00 42.38 210 GLU A CA 1
ATOM 1652 C C . GLU A 1 210 ? -22.754 -8.956 54.190 1.00 42.38 210 GLU A C 1
ATOM 1654 O O . GLU A 1 210 ? -23.854 -8.686 53.706 1.00 42.38 210 GLU A O 1
ATOM 1659 N N . ARG A 1 211 ? -22.597 -9.957 55.065 1.00 38.12 211 ARG A N 1
ATOM 1660 C CA . ARG A 1 211 ? -23.684 -10.454 55.914 1.00 38.12 211 ARG A CA 1
ATOM 1661 C C . ARG A 1 211 ? -23.318 -10.191 57.370 1.00 38.12 211 ARG A C 1
ATOM 1663 O O . ARG A 1 211 ? -22.378 -10.754 57.916 1.00 38.12 211 ARG A O 1
ATOM 1670 N N . MET A 1 212 ? -24.101 -9.295 57.944 1.00 41.25 212 MET A N 1
ATOM 1671 C CA . MET A 1 212 ? -24.194 -8.912 59.346 1.00 41.25 212 MET A CA 1
ATOM 1672 C C . MET A 1 212 ? -24.535 -10.129 60.228 1.00 41.25 212 MET A C 1
ATOM 1674 O O . MET A 1 212 ? -25.488 -10.827 59.895 1.00 41.25 212 MET A O 1
ATOM 1678 N N . GLU A 1 213 ? -23.810 -10.356 61.336 1.00 32.53 213 GLU A N 1
ATOM 1679 C CA . GLU A 1 213 ? -24.394 -10.717 62.648 1.00 32.53 213 GLU A CA 1
ATOM 1680 C C . GLU A 1 213 ? -23.364 -10.791 63.805 1.00 32.53 213 GLU A C 1
ATOM 1682 O O . GLU A 1 213 ? -22.431 -11.584 63.803 1.00 32.53 213 GLU A O 1
ATOM 1687 N N . MET A 1 214 ? -23.610 -9.914 64.789 1.00 36.31 214 MET A N 1
ATOM 1688 C CA . MET A 1 214 ? -23.548 -10.045 66.257 1.00 36.31 214 MET A CA 1
ATOM 1689 C C . MET A 1 214 ? -22.334 -10.608 67.031 1.00 36.31 214 MET A C 1
ATOM 1691 O O . MET A 1 214 ? -21.911 -11.751 66.914 1.00 36.31 214 MET A O 1
ATOM 1695 N N . SER A 1 215 ? -21.927 -9.784 68.006 1.00 35.25 215 SER A N 1
ATOM 1696 C CA . SER A 1 215 ? -21.132 -10.081 69.201 1.00 35.25 215 SER A CA 1
ATOM 1697 C C . SER A 1 215 ? -21.580 -11.309 70.006 1.00 35.25 215 SER A C 1
ATOM 1699 O O . SER A 1 215 ? -22.742 -11.391 70.395 1.00 35.25 215 SER A O 1
ATOM 1701 N N . SER A 1 216 ? -20.613 -12.108 70.477 1.00 31.45 216 SER A N 1
ATOM 1702 C CA . SER A 1 216 ? -20.565 -12.561 71.881 1.00 31.45 216 SER A CA 1
ATOM 1703 C C . SER A 1 216 ? -19.150 -13.000 72.291 1.00 31.45 216 SER A C 1
ATOM 1705 O O . SER A 1 216 ? -18.451 -13.655 71.524 1.00 31.45 216 SER A O 1
ATOM 1707 N N . GLN A 1 217 ? -18.748 -12.619 73.505 1.00 32.78 217 GLN A N 1
ATOM 1708 C CA . GLN A 1 217 ? -17.511 -12.989 74.204 1.00 32.78 217 GLN A CA 1
ATOM 1709 C C . GLN A 1 217 ? -17.444 -14.489 74.554 1.00 32.78 217 GLN A C 1
ATOM 1711 O O . GLN A 1 217 ? -18.471 -15.078 74.876 1.00 32.78 217 GLN A O 1
ATOM 1716 N N . GLY A 1 218 ? -16.232 -15.051 74.673 1.00 29.14 218 GLY A N 1
ATOM 1717 C CA . GLY A 1 218 ? -15.989 -16.215 75.543 1.00 29.14 218 GLY A CA 1
ATOM 1718 C C . GLY A 1 218 ? -14.758 -17.053 75.190 1.00 29.14 218 GLY A C 1
ATOM 1719 O O . GLY A 1 218 ? -14.651 -17.552 74.080 1.00 29.14 218 GLY A O 1
ATOM 1720 N N . GLY A 1 219 ? -13.828 -17.19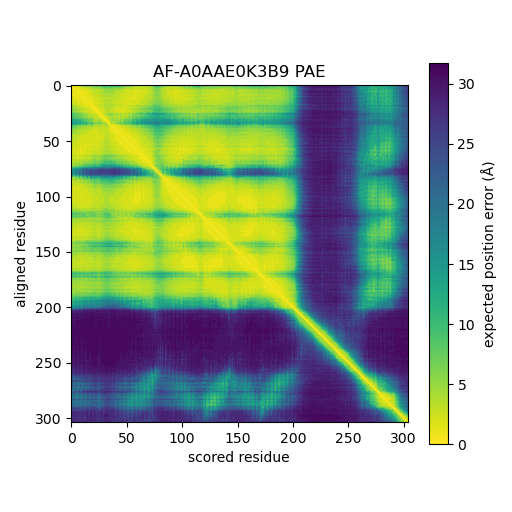2 76.141 1.00 28.70 219 GLY A N 1
ATOM 1721 C CA . GLY A 1 219 ? -12.539 -17.880 76.011 1.00 28.70 219 GLY A CA 1
ATOM 1722 C C . GLY A 1 219 ? -12.579 -19.397 75.753 1.00 28.70 219 GLY A C 1
ATOM 1723 O O . GLY A 1 219 ? -13.568 -20.080 75.997 1.00 28.70 219 GLY A O 1
ATOM 1724 N N . ALA A 1 220 ? -11.436 -19.899 75.284 1.00 29.70 220 ALA A N 1
ATOM 1725 C CA . ALA A 1 220 ? -11.056 -21.314 75.162 1.00 29.70 220 ALA A CA 1
ATOM 1726 C C . ALA A 1 220 ? -10.657 -21.923 76.543 1.00 29.70 220 ALA A C 1
ATOM 1728 O O . ALA A 1 220 ? -10.673 -21.168 77.519 1.00 29.70 220 ALA A O 1
ATOM 1729 N N . PRO A 1 221 ? -10.169 -23.187 76.678 1.00 45.97 221 PRO A N 1
ATOM 1730 C CA . PRO A 1 221 ? -10.043 -24.287 75.703 1.00 45.97 221 PRO A CA 1
ATOM 1731 C C . PRO A 1 221 ? -10.407 -25.718 76.229 1.00 45.97 221 PRO A C 1
ATOM 1733 O O . PRO A 1 221 ? -10.600 -25.941 77.419 1.00 45.97 221 PRO A O 1
ATOM 1736 N N . ALA A 1 222 ? -10.311 -26.690 75.305 1.00 27.97 222 ALA A N 1
ATOM 1737 C CA . ALA A 1 222 ? -9.734 -28.043 75.457 1.00 27.97 222 ALA A CA 1
ATOM 1738 C C . ALA A 1 222 ? -10.595 -29.291 75.809 1.00 27.97 222 ALA A C 1
ATOM 1740 O O . ALA A 1 222 ? -11.425 -29.296 76.709 1.00 27.97 222 ALA A O 1
ATOM 1741 N N . VAL A 1 223 ? -10.167 -30.389 75.151 1.00 32.53 223 VAL A N 1
ATOM 1742 C CA . VAL A 1 223 ? -10.190 -31.826 75.525 1.00 32.53 223 VAL A CA 1
ATOM 1743 C C . VAL A 1 223 ? -11.281 -32.723 74.896 1.00 32.53 223 VAL A C 1
ATOM 1745 O O . VAL A 1 223 ? -12.469 -32.594 75.161 1.00 32.53 223 VAL A O 1
ATOM 1748 N N . ALA A 1 224 ? -10.815 -33.680 74.075 1.00 31.25 224 ALA A N 1
ATOM 1749 C CA . ALA A 1 224 ? -11.510 -34.886 73.594 1.00 31.25 224 ALA A CA 1
ATOM 1750 C C . ALA A 1 224 ? -11.585 -35.965 74.705 1.00 31.25 224 ALA A C 1
ATOM 1752 O O . ALA A 1 224 ? -10.774 -35.896 75.630 1.00 31.25 224 ALA A O 1
ATOM 1753 N N . PRO A 1 225 ? -12.469 -36.987 74.638 1.00 43.81 225 PRO A N 1
ATOM 1754 C CA . PRO A 1 2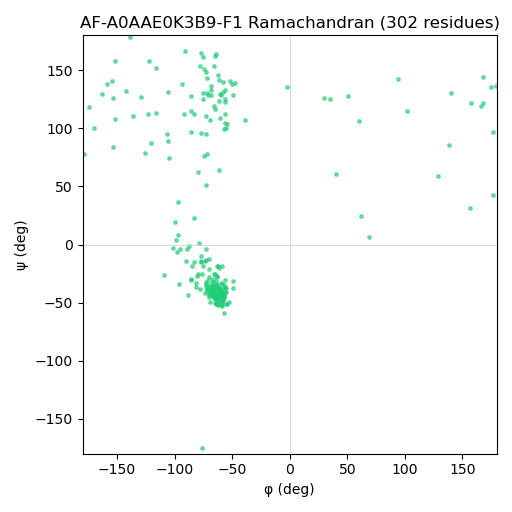25 ? -12.091 -38.209 73.908 1.00 43.81 225 PRO A CA 1
ATOM 1755 C C . PRO A 1 225 ? -13.239 -39.041 73.276 1.00 43.81 225 PRO A C 1
ATOM 1757 O O . PRO A 1 225 ? -14.405 -38.975 73.647 1.00 43.81 225 PRO A O 1
ATOM 1760 N N . GLU A 1 226 ? -12.817 -39.823 72.282 1.00 25.86 226 GLU A N 1
ATOM 1761 C CA . GLU A 1 226 ? -13.116 -41.224 71.919 1.00 25.86 226 GLU A CA 1
ATOM 1762 C C . GLU A 1 226 ? -14.063 -42.076 72.813 1.00 25.86 226 GLU A C 1
ATOM 1764 O O . GLU A 1 226 ? -13.913 -42.085 74.030 1.00 25.86 226 GLU A O 1
ATOM 1769 N N . TYR A 1 227 ? -14.999 -42.833 72.200 1.00 32.41 227 TYR A N 1
ATOM 1770 C CA . TYR A 1 227 ? -15.089 -44.321 72.178 1.00 32.41 227 TYR A CA 1
ATOM 1771 C C . TYR A 1 227 ? -16.455 -44.843 71.639 1.00 32.41 227 TYR A C 1
ATOM 1773 O O . TYR A 1 227 ? -17.515 -44.563 72.187 1.00 32.41 227 TYR A O 1
ATOM 1781 N N . THR A 1 228 ? -16.381 -45.641 70.560 1.00 29.22 228 THR A N 1
ATOM 1782 C CA . THR A 1 228 ? -17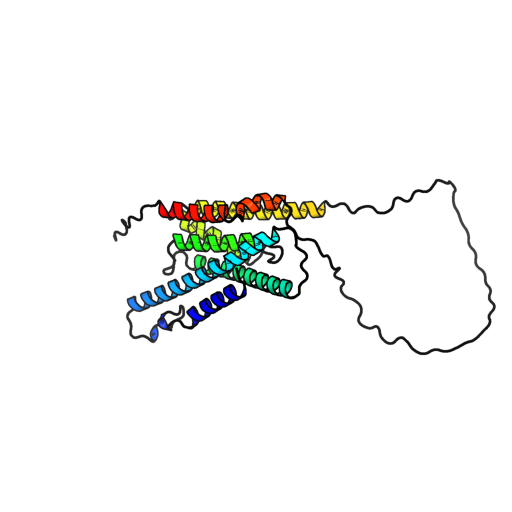.117 -46.898 70.229 1.00 29.22 228 THR A CA 1
ATOM 1783 C C . THR A 1 228 ? -18.592 -47.132 70.636 1.00 29.22 228 THR A C 1
ATOM 1785 O O . THR A 1 228 ? -18.883 -47.271 71.819 1.00 29.22 228 THR A O 1
ATOM 1788 N N . ASN A 1 229 ? -19.482 -47.452 69.675 1.00 30.45 229 ASN A N 1
ATOM 1789 C CA . ASN A 1 229 ? -19.867 -48.839 69.294 1.00 30.45 229 ASN A CA 1
ATOM 1790 C C . ASN A 1 229 ? -21.115 -48.941 68.373 1.00 30.45 229 ASN A C 1
ATOM 1792 O O . ASN A 1 229 ? -22.083 -48.200 68.501 1.00 30.45 229 ASN A O 1
ATOM 1796 N N . LEU A 1 230 ? -21.035 -49.934 67.475 1.00 29.92 230 LEU A N 1
ATOM 1797 C CA . LEU A 1 230 ? -22.029 -50.568 66.575 1.00 29.92 230 LEU A CA 1
ATOM 1798 C C . LEU A 1 230 ? -23.170 -51.300 67.336 1.00 29.92 230 LEU A C 1
ATOM 1800 O O . LEU A 1 230 ? -22.986 -51.538 68.532 1.00 29.92 230 LEU A O 1
ATOM 1804 N N . PRO A 1 231 ? -24.329 -51.665 66.715 1.00 37.56 231 PRO A N 1
ATOM 1805 C CA . PRO A 1 231 ? -24.488 -52.813 65.768 1.00 37.56 231 PRO A CA 1
ATOM 1806 C C . PRO A 1 231 ? -25.448 -52.548 64.565 1.00 37.56 231 PRO A C 1
ATOM 1808 O O . PRO A 1 231 ? -26.474 -51.900 64.712 1.00 37.56 231 PRO A O 1
ATOM 1811 N N . SER A 1 232 ? -25.104 -52.849 63.301 1.00 28.92 232 SER A N 1
ATOM 1812 C CA . SER A 1 232 ? -25.236 -54.108 62.517 1.00 28.92 232 SER A CA 1
ATOM 1813 C C . SER A 1 232 ? -26.651 -54.684 62.288 1.00 28.92 232 SER A C 1
ATOM 1815 O O . SER A 1 232 ? -27.183 -55.342 63.172 1.00 28.92 232 SER A O 1
ATOM 1817 N N . HIS A 1 233 ? -27.164 -54.548 61.054 1.00 31.83 233 HIS A N 1
ATOM 1818 C CA . HIS A 1 233 ? -27.985 -55.485 60.241 1.00 31.83 233 HIS A CA 1
ATOM 1819 C C . HIS A 1 233 ? -28.392 -54.722 58.959 1.00 31.83 233 HIS A C 1
ATOM 1821 O O . HIS A 1 233 ? -28.763 -53.564 59.055 1.00 31.83 233 HIS A O 1
ATOM 1827 N N . GLY A 1 234 ? -28.355 -55.211 57.722 1.00 27.44 234 GLY A N 1
ATOM 1828 C CA . GLY A 1 234 ? -28.014 -56.490 57.123 1.00 27.44 234 GLY A CA 1
ATOM 1829 C C . GLY A 1 234 ? -28.219 -56.346 55.603 1.00 27.44 234 GLY A C 1
ATOM 1830 O O . GLY A 1 234 ? -29.173 -55.716 55.170 1.00 27.44 234 GLY A O 1
ATOM 1831 N N . GLN A 1 235 ? -27.257 -56.875 54.846 1.00 27.58 235 GLN A N 1
ATOM 1832 C CA . GLN A 1 235 ? -27.320 -57.467 53.499 1.00 27.58 235 GLN A CA 1
ATOM 1833 C C . GLN A 1 235 ? -28.365 -56.996 52.460 1.00 27.58 235 GLN A C 1
ATOM 1835 O O . GLN A 1 235 ? -29.568 -57.153 52.630 1.00 27.58 235 GLN A O 1
ATOM 1840 N N . GLY A 1 236 ? -27.856 -56.621 51.281 1.00 29.42 236 GLY A N 1
ATOM 1841 C CA . GLY A 1 236 ? -28.620 -56.509 50.035 1.00 29.42 236 GLY A CA 1
ATOM 1842 C C . GLY A 1 236 ? -27.741 -56.094 48.856 1.00 29.42 236 GLY A C 1
ATOM 1843 O O . GLY A 1 236 ? -27.718 -54.931 48.478 1.00 29.42 236 GLY A O 1
ATOM 1844 N N . LEU A 1 237 ? -26.980 -57.050 48.322 1.00 28.28 237 LEU A N 1
ATOM 1845 C CA . LEU A 1 237 ? -26.148 -56.933 47.124 1.00 28.28 237 LEU A CA 1
ATOM 1846 C C . LEU A 1 237 ? -27.012 -56.783 45.857 1.00 28.28 237 LEU A C 1
ATOM 1848 O O . LEU A 1 237 ? -27.821 -57.661 45.574 1.00 28.28 237 LEU A O 1
ATOM 1852 N N . SER A 1 238 ? -26.737 -55.766 45.039 1.00 32.09 238 SER A N 1
ATOM 1853 C CA . SER A 1 238 ? -26.586 -55.941 43.587 1.00 32.09 238 SER A CA 1
ATOM 1854 C C . SER A 1 238 ? -25.637 -54.870 43.052 1.00 32.09 238 SER A C 1
ATOM 1856 O O . SER A 1 238 ? -25.957 -53.682 43.031 1.00 32.09 238 SER A O 1
ATOM 1858 N N . HIS A 1 239 ? -24.444 -55.322 42.686 1.00 31.56 239 HIS A N 1
ATOM 1859 C CA . HIS A 1 239 ? -23.429 -54.593 41.943 1.00 31.56 239 HIS A CA 1
ATOM 1860 C C . HIS A 1 239 ? -23.629 -54.925 40.460 1.00 31.56 239 HIS A C 1
ATOM 1862 O O . HIS A 1 239 ? -23.924 -56.081 40.162 1.00 31.56 239 HIS A O 1
ATOM 1868 N N . ASP A 1 240 ? -23.523 -53.898 39.614 1.00 30.47 240 ASP A N 1
ATOM 1869 C CA . ASP A 1 240 ? -23.150 -53.888 38.186 1.00 30.47 240 ASP A CA 1
ATOM 1870 C C . ASP A 1 240 ? -24.029 -52.879 37.422 1.00 30.47 240 ASP A C 1
ATOM 1872 O O . ASP A 1 240 ? -25.249 -52.904 37.515 1.00 30.47 240 ASP A O 1
ATOM 1876 N N . GLN A 1 241 ? -23.529 -51.962 36.602 1.00 34.25 241 GLN A N 1
ATOM 1877 C CA . GLN A 1 241 ? -22.172 -51.524 36.304 1.00 34.25 241 GLN A CA 1
ATOM 1878 C C . GLN A 1 241 ? -22.361 -50.264 35.445 1.00 34.25 241 GLN A C 1
ATOM 1880 O O . GLN A 1 241 ? -22.686 -50.344 34.264 1.00 34.25 241 GLN A O 1
ATOM 1885 N N . GLN A 1 242 ? -22.227 -49.092 36.055 1.00 34.12 242 GLN A N 1
ATOM 1886 C CA . GLN A 1 242 ? -22.139 -47.809 35.364 1.00 34.12 242 GLN A CA 1
ATOM 1887 C C . GLN A 1 242 ? -20.856 -47.175 35.891 1.00 34.12 242 GLN A C 1
ATOM 1889 O O . GLN A 1 242 ? -20.907 -46.448 36.867 1.00 34.12 242 GLN A O 1
ATOM 1894 N N . ASP A 1 243 ? -19.715 -47.633 35.359 1.00 30.03 243 ASP A N 1
ATOM 1895 C CA . ASP A 1 243 ? -18.429 -46.918 35.332 1.00 30.03 243 ASP A CA 1
ATOM 1896 C C . ASP A 1 243 ? -17.320 -47.797 34.721 1.00 30.03 243 ASP A C 1
ATOM 1898 O O . ASP A 1 243 ? -16.688 -48.615 35.384 1.00 30.03 243 ASP A O 1
ATOM 1902 N N . GLN A 1 244 ? -17.080 -47.592 33.427 1.00 28.78 244 GLN A N 1
ATOM 1903 C CA . GLN A 1 244 ? -15.770 -47.587 32.761 1.00 28.78 244 GLN A CA 1
ATOM 1904 C C . GLN A 1 244 ? -15.957 -46.675 31.538 1.00 28.78 244 GLN A C 1
ATOM 1906 O O . GLN A 1 244 ? -16.880 -46.915 30.770 1.00 28.78 244 GLN A O 1
ATOM 1911 N N . GLN A 1 245 ? -15.209 -45.620 31.218 1.00 31.95 245 GLN A N 1
ATOM 1912 C CA . GLN A 1 245 ? -14.034 -44.873 31.698 1.00 31.95 245 GLN A CA 1
ATOM 1913 C C . GLN A 1 245 ? -14.187 -43.533 30.918 1.00 31.95 245 GLN A C 1
ATOM 1915 O O . GLN A 1 245 ? -14.451 -43.582 29.721 1.00 31.95 245 GLN A O 1
ATOM 1920 N N . MET A 1 246 ? -14.150 -42.296 31.424 1.00 28.67 246 MET A N 1
ATOM 1921 C CA . MET A 1 246 ? -13.283 -41.658 32.419 1.00 28.67 246 MET A CA 1
ATOM 1922 C C . MET A 1 246 ? -11.814 -42.065 32.289 1.00 28.67 246 MET A C 1
ATOM 1924 O O . MET A 1 246 ? -11.213 -42.610 33.205 1.00 28.67 246 MET A O 1
ATOM 1928 N N . TYR A 1 247 ? -11.244 -41.758 31.121 1.00 26.70 247 TYR A N 1
ATOM 1929 C CA . TYR A 1 247 ? -9.835 -41.390 30.980 1.00 26.70 247 TYR A CA 1
ATOM 1930 C C . TYR A 1 247 ? -9.670 -40.503 29.734 1.00 26.70 247 TYR A C 1
ATOM 1932 O O . TYR A 1 247 ? -9.461 -41.022 28.648 1.00 26.70 247 TYR A O 1
ATOM 1940 N N . TRP A 1 248 ? -9.910 -39.189 29.883 1.00 27.81 248 TRP A N 1
ATOM 1941 C CA . TRP A 1 248 ? -9.258 -38.067 29.159 1.00 27.81 248 TRP A CA 1
ATOM 1942 C C . TRP A 1 248 ? -9.852 -36.691 29.540 1.00 27.81 248 TRP A C 1
ATOM 1944 O O . TRP A 1 248 ? -10.048 -35.809 28.708 1.00 27.81 248 TRP A O 1
ATOM 1954 N N . GLY A 1 249 ? -10.107 -36.461 30.830 1.00 26.28 249 GLY A N 1
ATOM 1955 C CA . GLY A 1 249 ? -10.163 -35.093 31.340 1.00 26.28 249 GLY A CA 1
ATOM 1956 C C . GLY A 1 249 ? -8.750 -34.637 31.698 1.00 26.28 249 GLY A C 1
ATOM 1957 O O . GLY A 1 249 ? -8.096 -35.338 32.463 1.00 26.28 249 GLY A O 1
ATOM 1958 N N . GLN A 1 250 ? -8.324 -33.475 31.177 1.00 26.88 250 GLN A N 1
ATOM 1959 C CA . GLN A 1 250 ? -7.669 -32.384 31.936 1.00 26.88 250 GLN A CA 1
ATOM 1960 C C . GLN A 1 250 ? -6.471 -31.713 31.228 1.00 26.88 250 GLN A C 1
ATOM 1962 O O . GLN A 1 250 ? -5.321 -32.051 31.476 1.00 26.88 250 GLN A O 1
ATOM 1967 N N . GLN A 1 251 ? -6.786 -30.719 30.385 1.00 27.06 251 GLN A N 1
ATOM 1968 C CA . GLN A 1 251 ? -6.089 -29.440 30.099 1.00 27.06 251 GLN A CA 1
ATOM 1969 C C . GLN A 1 251 ? -6.736 -28.897 28.805 1.00 27.06 251 GLN A C 1
ATOM 1971 O O . GLN A 1 251 ? -6.758 -29.596 27.805 1.00 27.06 251 GLN A O 1
ATOM 1976 N N . SER A 1 252 ? -7.373 -27.735 28.705 1.00 29.14 252 SER A N 1
ATOM 1977 C CA . SER A 1 252 ? -7.367 -26.524 29.514 1.00 29.14 252 SER A CA 1
ATOM 1978 C C . SER A 1 252 ? -8.701 -25.807 29.303 1.00 29.14 252 SER A C 1
ATOM 1980 O O . SER A 1 252 ? -9.213 -25.757 28.185 1.00 29.14 252 SER A O 1
ATOM 1982 N N . GLY A 1 253 ? -9.266 -25.250 30.372 1.00 25.73 253 GLY A N 1
ATOM 1983 C CA . GLY A 1 253 ? -10.415 -24.362 30.272 1.00 25.73 253 GLY A CA 1
ATOM 1984 C C . GLY A 1 253 ? -10.027 -23.048 29.600 1.00 25.73 253 GLY A C 1
ATOM 1985 O O . GLY A 1 253 ? -9.049 -22.416 29.990 1.00 25.73 253 GLY A O 1
ATOM 1986 N N . MET A 1 254 ? -10.829 -22.613 28.634 1.00 24.33 254 MET A N 1
ATOM 1987 C CA . MET A 1 254 ? -11.001 -21.193 28.359 1.00 24.33 254 MET A CA 1
ATOM 1988 C C . MET A 1 254 ? -12.486 -20.886 28.485 1.00 24.33 254 MET A C 1
ATOM 1990 O O . MET A 1 254 ? -13.320 -21.374 27.725 1.00 24.33 254 MET A O 1
ATOM 1994 N N . SER A 1 255 ? -12.788 -20.115 29.522 1.00 25.52 255 SER A N 1
ATOM 1995 C CA . SER A 1 255 ? -14.047 -19.422 29.722 1.00 25.52 255 SER A CA 1
ATOM 1996 C C . SER A 1 255 ? -14.422 -18.650 28.462 1.00 25.52 255 SER A C 1
ATOM 1998 O O . SER A 1 255 ? -13.628 -17.855 27.957 1.00 25.52 255 SER A O 1
ATOM 2000 N N . SER A 1 256 ? -15.649 -18.849 27.996 1.00 26.98 256 SER A N 1
ATOM 2001 C CA . SER A 1 256 ? -16.338 -17.940 27.090 1.00 26.98 256 SER A CA 1
ATOM 2002 C C . SER A 1 256 ? -16.399 -16.552 27.730 1.00 26.98 256 SER A C 1
ATOM 2004 O O . SER A 1 256 ? -17.221 -16.304 28.611 1.00 26.98 256 SER A O 1
ATOM 2006 N N . PHE A 1 257 ? -15.499 -15.667 27.316 1.00 23.11 257 PHE A N 1
ATOM 2007 C CA . PHE A 1 257 ? -15.539 -14.252 27.646 1.00 23.11 257 PHE A CA 1
ATOM 2008 C C . PHE A 1 257 ? -16.001 -13.521 26.383 1.00 23.11 257 PHE A C 1
ATOM 2010 O O . PHE A 1 257 ? -15.198 -13.157 25.528 1.00 23.11 257 PHE A O 1
ATOM 2017 N N . GLU A 1 258 ? -17.315 -13.355 26.228 1.00 27.59 258 GLU A N 1
ATOM 2018 C CA . GLU A 1 258 ? -17.865 -12.370 25.294 1.00 27.59 258 GLU A CA 1
ATOM 2019 C C . GLU A 1 258 ? -17.608 -10.977 25.894 1.00 27.59 258 GLU A C 1
ATOM 2021 O O . GLU A 1 258 ? -18.477 -10.364 26.509 1.00 27.59 258 GLU A O 1
ATOM 2026 N N . ALA A 1 259 ? -16.370 -10.488 25.770 1.00 26.44 259 ALA A N 1
ATOM 2027 C CA . ALA A 1 259 ? -16.073 -9.079 25.983 1.00 26.44 259 ALA A CA 1
ATOM 2028 C C . ALA A 1 259 ? -16.630 -8.299 24.792 1.00 26.44 259 ALA A C 1
ATOM 2030 O O . ALA A 1 259 ? -16.108 -8.384 23.676 1.00 26.44 259 ALA A O 1
ATOM 2031 N N . SER A 1 260 ? -17.681 -7.524 25.047 1.00 32.53 260 SER A N 1
ATOM 2032 C CA . SER A 1 260 ? -18.130 -6.465 24.149 1.00 32.53 260 SER A CA 1
ATOM 2033 C C . SER A 1 260 ? -16.942 -5.535 23.876 1.00 32.53 260 SER A C 1
ATOM 2035 O O . SER A 1 260 ? -16.508 -4.778 24.739 1.00 32.53 260 SER A O 1
ATOM 2037 N N . THR A 1 261 ? -16.356 -5.676 22.689 1.00 37.44 261 THR A N 1
ATOM 2038 C CA . THR A 1 261 ? -15.097 -5.053 22.244 1.00 37.44 261 THR A CA 1
ATOM 2039 C C . THR A 1 261 ? -15.379 -3.786 21.437 1.00 37.44 261 THR A C 1
ATOM 2041 O O . THR A 1 261 ? -14.713 -3.496 20.448 1.00 37.44 261 THR A O 1
ATOM 2044 N N . ALA A 1 262 ? -16.403 -3.030 21.830 1.00 41.06 262 ALA A N 1
ATOM 2045 C CA . ALA A 1 262 ? -16.625 -1.709 21.261 1.00 41.06 262 ALA A CA 1
ATOM 2046 C C . ALA A 1 262 ? -15.540 -0.757 21.787 1.00 41.06 262 ALA A C 1
ATOM 2048 O O . ALA A 1 262 ? -15.280 -0.706 22.993 1.00 41.06 262 ALA A O 1
ATOM 2049 N N . LEU A 1 263 ? -14.891 -0.016 20.885 1.00 40.72 263 LEU A N 1
ATOM 2050 C CA . LEU A 1 263 ? -13.983 1.066 21.265 1.00 40.72 263 LEU A CA 1
ATOM 2051 C C . LEU A 1 263 ? -14.756 2.095 22.114 1.00 40.72 263 LEU A C 1
ATOM 2053 O O . LEU A 1 263 ? -15.912 2.395 21.806 1.00 40.72 263 LEU A O 1
ATOM 2057 N N . PRO A 1 264 ? -14.163 2.651 23.184 1.00 40.12 264 PRO A N 1
ATOM 2058 C CA . PRO A 1 264 ? -14.843 3.650 23.996 1.00 40.12 264 PRO A CA 1
ATOM 2059 C C . PRO A 1 264 ? -15.172 4.907 23.162 1.00 40.12 264 PRO A C 1
ATOM 2061 O O . PRO A 1 264 ? -14.368 5.306 22.312 1.00 40.12 264 PRO A O 1
ATOM 2064 N N . PRO A 1 265 ? -16.308 5.582 23.428 1.00 39.47 265 PRO A N 1
ATOM 2065 C CA . PRO A 1 265 ? -16.797 6.717 22.635 1.00 39.47 265 PRO A CA 1
ATOM 2066 C C . PRO A 1 265 ? -15.823 7.915 22.560 1.00 39.47 265 PRO A C 1
ATOM 2068 O O . PRO A 1 265 ? -15.899 8.726 21.646 1.00 39.47 265 PRO A O 1
ATOM 2071 N N . THR A 1 266 ? -14.850 8.011 23.467 1.00 43.56 266 THR A N 1
ATOM 2072 C CA . THR A 1 266 ? -13.796 9.044 23.452 1.00 43.56 266 THR A CA 1
ATOM 2073 C C . THR A 1 266 ? -12.645 8.754 22.487 1.00 43.56 266 THR A C 1
ATOM 2075 O O . THR A 1 266 ? -12.003 9.680 21.998 1.00 43.56 266 THR A O 1
ATOM 2078 N N . VAL A 1 267 ? -12.362 7.481 22.192 1.00 45.03 267 VAL A N 1
ATOM 2079 C CA . VAL A 1 267 ? -11.434 7.093 21.112 1.00 45.03 267 VAL A CA 1
ATOM 2080 C C . VAL A 1 267 ? -12.115 7.365 19.768 1.00 45.03 267 VAL A C 1
ATOM 2082 O O . VAL A 1 267 ? -11.487 7.903 18.859 1.00 45.03 267 VAL A O 1
ATOM 2085 N N . MET A 1 268 ? -13.425 7.118 19.719 1.00 43.25 268 MET A N 1
ATOM 2086 C CA . MET A 1 268 ? -14.327 7.381 18.601 1.00 43.25 268 MET A CA 1
ATOM 2087 C C . MET A 1 268 ? -14.468 8.856 18.219 1.00 43.25 268 MET A C 1
ATOM 2089 O O . MET A 1 268 ? -14.389 9.140 17.042 1.00 43.25 268 MET A O 1
ATOM 2093 N N . GLU A 1 269 ? -14.568 9.818 19.141 1.00 44.09 269 GLU A N 1
ATOM 2094 C CA . GLU A 1 269 ? -14.662 11.248 18.763 1.00 44.09 269 GLU A CA 1
ATOM 2095 C C . GLU A 1 269 ? -13.415 11.779 18.024 1.00 44.09 269 GLU A C 1
ATOM 2097 O O . GLU A 1 269 ? -13.528 12.590 17.105 1.00 44.09 269 GLU A O 1
ATOM 2102 N N . GLY A 1 270 ? -12.216 11.294 18.374 1.00 47.84 270 GLY A N 1
ATOM 2103 C CA . GLY A 1 270 ? -10.985 11.596 17.625 1.00 47.84 270 GLY A CA 1
ATOM 2104 C C . GLY A 1 270 ? -10.866 10.805 16.316 1.00 47.84 270 GLY A C 1
ATOM 2105 O O . GLY A 1 270 ? -10.208 11.247 15.373 1.00 47.84 270 GLY A O 1
ATOM 2106 N N . LEU A 1 271 ? -11.527 9.646 16.258 1.00 45.53 271 LEU A N 1
ATOM 2107 C CA . LEU A 1 271 ? -11.579 8.736 15.119 1.00 45.53 271 LEU A CA 1
ATOM 2108 C C . LEU A 1 271 ? -12.675 9.082 14.110 1.00 45.53 271 LEU A C 1
ATOM 2110 O O . LEU A 1 271 ? -12.456 8.839 12.939 1.00 45.53 271 LEU A O 1
ATOM 2114 N N . ASP A 1 272 ? -13.797 9.678 14.500 1.00 47.25 272 ASP A N 1
ATOM 2115 C CA . ASP A 1 272 ? -14.902 10.088 13.625 1.00 47.25 272 ASP A CA 1
ATOM 2116 C C . ASP A 1 272 ? -14.502 11.305 12.795 1.00 47.25 272 ASP A C 1
ATOM 2118 O O . ASP A 1 272 ? -14.816 11.387 11.607 1.00 47.25 272 ASP A O 1
ATOM 2122 N N . GLY A 1 273 ? -13.705 12.203 13.386 1.00 50.69 273 GLY A N 1
ATOM 2123 C CA . GLY A 1 273 ? -12.990 13.226 12.635 1.00 50.69 273 GLY A CA 1
ATOM 2124 C C . GLY A 1 273 ? -12.030 12.618 11.610 1.00 50.69 273 GLY A C 1
ATOM 2125 O O . GLY A 1 273 ? -11.949 13.132 10.511 1.00 50.69 273 GLY A O 1
ATOM 2126 N N . PHE A 1 274 ? -11.351 11.511 11.934 1.00 49.56 274 PHE A N 1
ATOM 2127 C CA . PHE A 1 274 ? -10.267 10.903 11.145 1.00 49.56 274 PHE A CA 1
ATOM 2128 C C . PHE A 1 274 ? -10.716 9.878 10.074 1.00 49.56 274 PHE A C 1
ATOM 2130 O O . PHE A 1 274 ? -10.204 9.899 8.959 1.00 49.56 274 PHE A O 1
ATOM 2137 N N . LEU A 1 275 ? -11.654 8.984 10.400 1.00 44.97 275 LEU A N 1
ATOM 2138 C CA . LEU A 1 275 ? -12.275 7.950 9.555 1.00 44.97 275 LEU A CA 1
ATOM 2139 C C . LEU A 1 275 ? -13.530 8.455 8.843 1.00 44.97 275 LEU A C 1
ATOM 2141 O O . LEU A 1 275 ? -14.020 7.793 7.920 1.00 44.97 275 LEU A O 1
ATOM 2145 N N . GLY A 1 276 ? -14.072 9.600 9.267 1.00 45.81 276 GLY A N 1
ATOM 2146 C CA . GLY A 1 276 ? -15.006 10.352 8.448 1.00 45.81 276 GLY A CA 1
ATOM 2147 C C . GLY A 1 276 ? -14.310 10.635 7.127 1.00 45.81 276 GLY A C 1
ATOM 2148 O O . GLY A 1 276 ? -13.210 11.193 7.125 1.00 45.81 276 GLY A O 1
ATOM 2149 N N . SER A 1 277 ? -14.921 10.207 6.014 1.00 45.19 277 SER A N 1
ATOM 2150 C CA . SER A 1 277 ? -14.277 10.255 4.695 1.00 45.19 277 SER A CA 1
ATOM 2151 C C . SER A 1 277 ? -13.676 11.631 4.422 1.00 45.19 277 SER A C 1
ATOM 2153 O O . SER A 1 277 ? -12.606 11.704 3.852 1.00 45.19 277 SER A O 1
ATOM 2155 N N . TYR A 1 278 ? -14.277 12.694 4.961 1.00 40.41 278 TYR A N 1
ATOM 2156 C CA . TYR A 1 278 ? -13.814 14.070 4.865 1.00 40.41 278 TYR A CA 1
ATOM 2157 C C . TYR A 1 278 ? -12.396 14.347 5.378 1.00 40.41 278 TYR A C 1
ATOM 2159 O O . TYR A 1 278 ? -11.701 15.018 4.648 1.00 40.41 278 TYR A O 1
ATOM 2167 N N . SER A 1 279 ? -11.894 13.874 6.528 1.00 46.06 279 SER A N 1
ATOM 2168 C CA . SER A 1 279 ? -10.532 14.281 6.971 1.00 46.06 279 SER A CA 1
ATOM 2169 C C . SER A 1 279 ? -9.420 13.487 6.300 1.00 46.06 279 SER A C 1
ATOM 2171 O O . SER A 1 279 ? -8.370 14.038 5.977 1.00 46.06 279 SER A O 1
ATOM 2173 N N . LEU A 1 280 ? -9.647 12.196 6.061 1.00 49.81 280 LEU A N 1
ATOM 2174 C CA . LEU A 1 280 ? -8.716 11.362 5.310 1.00 49.81 280 LEU A CA 1
ATOM 2175 C C . LEU A 1 280 ? -8.738 11.727 3.821 1.00 49.81 280 LEU A C 1
ATOM 2177 O O . LEU A 1 280 ? -7.665 11.832 3.227 1.00 49.81 280 LEU A O 1
ATOM 2181 N N . ASP A 1 281 ? -9.919 12.004 3.251 1.00 49.00 281 ASP A N 1
ATOM 2182 C CA . ASP A 1 281 ? -10.047 12.566 1.906 1.00 49.00 281 ASP A CA 1
ATOM 2183 C C . ASP A 1 281 ? -9.571 14.010 1.843 1.00 49.00 281 ASP A C 1
ATOM 2185 O O . ASP A 1 281 ? -9.119 14.374 0.780 1.00 49.00 281 ASP A O 1
ATOM 2189 N N . GLU A 1 282 ? -9.616 14.836 2.893 1.00 53.53 282 GLU A N 1
ATOM 2190 C CA . GLU A 1 282 ? -9.096 16.222 2.917 1.00 53.53 282 GLU A CA 1
ATOM 2191 C C . GLU A 1 282 ? -7.584 16.257 3.151 1.00 53.53 282 GLU A C 1
ATOM 2193 O O . GLU A 1 282 ? -6.890 17.083 2.573 1.00 53.53 282 GLU A O 1
ATOM 2198 N N . ALA A 1 283 ? -7.021 15.320 3.915 1.00 52.31 283 ALA A N 1
ATOM 2199 C CA . ALA A 1 283 ? -5.578 15.104 3.969 1.00 52.31 283 ALA A CA 1
ATOM 2200 C C . ALA A 1 283 ? -5.063 14.588 2.618 1.00 52.31 283 ALA A C 1
ATOM 2202 O O . ALA A 1 283 ? -4.027 15.040 2.132 1.00 52.31 283 ALA A O 1
ATOM 2203 N N . TRP A 1 284 ? -5.813 13.685 1.983 1.00 54.31 284 TRP A N 1
ATOM 2204 C CA . TRP A 1 284 ? -5.538 13.168 0.647 1.00 54.31 284 TRP A CA 1
ATOM 2205 C C . TRP A 1 284 ? -5.750 14.217 -0.454 1.00 54.31 284 TRP A C 1
ATOM 2207 O O . TRP A 1 284 ? -4.853 14.430 -1.260 1.00 54.31 284 TRP A O 1
ATOM 2217 N N . THR A 1 285 ? -6.878 14.925 -0.484 1.00 53.75 285 THR A N 1
ATOM 2218 C CA . THR A 1 285 ? -7.174 15.989 -1.460 1.00 53.75 285 THR A CA 1
ATOM 2219 C C . THR A 1 285 ? -6.362 17.233 -1.181 1.00 53.75 285 THR A C 1
ATOM 2221 O O . THR A 1 285 ? -5.949 17.874 -2.129 1.00 53.75 285 T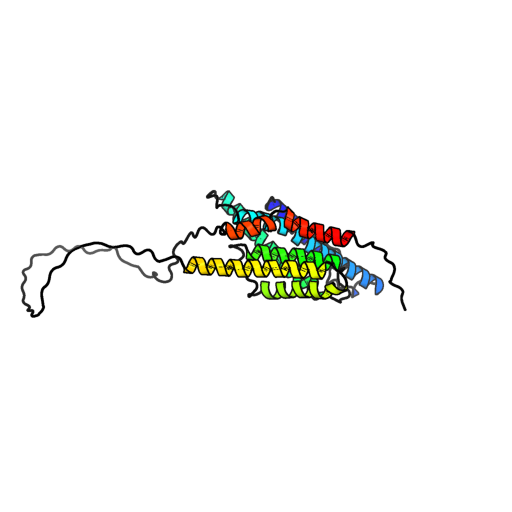HR A O 1
ATOM 2224 N N . GLY A 1 286 ? -6.034 17.545 0.068 1.00 56.81 286 GLY A N 1
ATOM 2225 C CA . GLY A 1 286 ? -5.069 18.577 0.433 1.00 56.81 286 GLY A CA 1
ATOM 2226 C C . GLY A 1 286 ? -3.656 18.213 -0.017 1.00 56.81 286 GLY A C 1
ATOM 2227 O O . GLY A 1 286 ? -2.932 19.075 -0.506 1.00 56.81 286 GLY A O 1
ATOM 2228 N N . MET A 1 287 ? -3.272 16.932 0.053 1.00 53.41 287 MET A N 1
ATOM 2229 C CA . MET A 1 287 ? -2.045 16.436 -0.575 1.00 53.41 287 MET A CA 1
ATOM 2230 C C . MET A 1 287 ? -2.134 16.537 -2.106 1.00 53.41 287 MET A C 1
ATOM 2232 O O . MET A 1 287 ? -1.196 17.024 -2.720 1.00 53.41 287 MET A O 1
ATOM 2236 N N . GLN A 1 288 ? -3.256 16.174 -2.734 1.00 52.44 288 GLN A N 1
ATOM 2237 C CA . GLN A 1 288 ? -3.458 16.308 -4.184 1.00 52.44 288 GLN A CA 1
ATOM 2238 C C . GLN A 1 288 ? -3.505 17.770 -4.662 1.00 52.44 288 GLN A C 1
ATOM 2240 O O . GLN A 1 288 ? -2.978 18.066 -5.727 1.00 52.44 288 GLN A O 1
ATOM 2245 N N . GLN A 1 289 ? -4.086 18.687 -3.888 1.00 53.16 289 GLN A N 1
ATOM 2246 C CA . GLN A 1 289 ? -4.131 20.128 -4.157 1.00 53.16 289 GLN A CA 1
ATOM 2247 C C . GLN A 1 289 ? -2.742 20.746 -3.983 1.00 53.16 289 GLN A C 1
ATOM 2249 O O . GLN A 1 289 ? -2.277 21.448 -4.873 1.00 53.16 289 GLN A O 1
ATOM 2254 N N . ALA A 1 290 ? -2.011 20.383 -2.923 1.00 51.41 290 ALA A N 1
ATOM 2255 C CA . ALA A 1 290 ? -0.609 20.773 -2.752 1.00 51.41 290 ALA A CA 1
ATOM 2256 C C . ALA A 1 290 ? 0.310 20.205 -3.853 1.00 51.41 290 ALA A C 1
ATOM 2258 O O . ALA A 1 290 ? 1.333 20.805 -4.180 1.00 51.41 290 ALA A O 1
ATOM 2259 N N . LEU A 1 291 ? -0.045 19.056 -4.438 1.00 49.69 291 LEU A N 1
ATOM 2260 C CA . LEU A 1 291 ? 0.623 18.485 -5.613 1.00 49.69 291 LEU A CA 1
ATOM 2261 C C . LEU A 1 291 ? 0.176 19.150 -6.932 1.00 49.69 291 LEU A C 1
ATOM 2263 O O . LEU A 1 291 ? 0.940 19.143 -7.894 1.00 49.69 291 LEU A O 1
ATOM 2267 N N . GLY A 1 292 ? -1.031 19.719 -6.988 1.00 43.31 292 GLY A N 1
ATOM 2268 C CA . GLY A 1 292 ? -1.612 20.383 -8.160 1.00 43.31 292 GLY A CA 1
ATOM 2269 C C . GLY A 1 292 ? -1.224 21.858 -8.321 1.00 43.31 292 GLY A C 1
ATOM 2270 O O . GLY A 1 292 ? -1.101 22.321 -9.452 1.00 43.31 292 GLY A O 1
ATOM 2271 N N . ASP A 1 293 ? -0.970 22.573 -7.221 1.00 43.06 293 ASP A N 1
ATOM 2272 C CA . ASP A 1 293 ? -0.607 24.003 -7.225 1.00 43.06 293 ASP A CA 1
ATOM 2273 C C . ASP A 1 293 ? 0.857 24.275 -7.626 1.00 43.06 293 ASP A C 1
ATOM 2275 O O . ASP A 1 293 ? 1.237 25.415 -7.909 1.00 43.06 293 ASP A O 1
ATOM 2279 N N . ASN A 1 294 ? 1.691 23.235 -7.720 1.00 44.03 294 ASN A N 1
ATOM 2280 C CA . ASN A 1 294 ? 3.055 23.358 -8.225 1.00 44.03 294 ASN A CA 1
ATOM 2281 C C . ASN A 1 294 ? 3.056 23.252 -9.755 1.00 44.03 294 ASN A C 1
ATOM 2283 O O . ASN A 1 294 ? 3.048 22.167 -10.328 1.00 44.03 294 ASN A O 1
ATOM 2287 N N . ASN A 1 295 ? 3.059 24.418 -10.402 1.00 38.84 295 ASN A N 1
ATOM 2288 C CA . ASN A 1 295 ? 3.224 24.628 -11.839 1.00 38.84 295 ASN A CA 1
ATOM 2289 C C . ASN A 1 295 ? 4.275 23.666 -12.441 1.00 38.84 295 ASN A C 1
ATOM 2291 O O . ASN A 1 295 ? 5.475 23.832 -12.216 1.00 38.84 295 ASN A O 1
ATOM 2295 N N . TRP A 1 296 ? 3.818 22.667 -13.205 1.00 45.84 296 TRP A N 1
ATOM 2296 C CA . TRP A 1 296 ? 4.620 21.608 -13.837 1.00 45.84 296 TRP A CA 1
ATOM 2297 C C . TRP A 1 296 ? 5.440 22.118 -15.027 1.00 45.84 296 TRP A C 1
ATOM 2299 O O . TRP A 1 296 ? 5.399 21.560 -16.126 1.00 45.84 296 TRP A O 1
ATOM 2309 N N . ASN A 1 297 ? 6.200 23.192 -14.829 1.00 29.86 297 ASN A N 1
ATOM 2310 C CA . ASN A 1 297 ? 7.185 23.607 -15.804 1.00 29.86 297 ASN A CA 1
ATOM 2311 C C . ASN A 1 297 ? 8.348 22.608 -15.730 1.00 29.86 297 ASN A C 1
ATOM 2313 O O . ASN A 1 297 ? 9.238 22.719 -14.890 1.00 29.86 297 ASN A O 1
ATOM 2317 N N . MET A 1 298 ? 8.307 21.609 -16.614 1.00 36.97 298 MET A N 1
ATOM 2318 C CA . MET A 1 298 ? 9.428 20.749 -17.009 1.00 36.97 298 MET A CA 1
ATOM 2319 C C . MET A 1 298 ? 10.535 21.606 -17.651 1.00 36.97 298 MET A C 1
ATOM 2321 O O . MET A 1 298 ? 10.824 21.501 -18.838 1.00 36.97 298 MET A O 1
ATOM 2325 N N . GLY A 1 299 ? 11.129 22.509 -16.875 1.00 32.12 299 GLY A N 1
ATOM 2326 C CA . GLY A 1 299 ? 12.245 23.355 -17.267 1.00 32.12 299 GLY A CA 1
ATOM 2327 C C . GLY A 1 299 ? 13.415 23.086 -16.339 1.00 32.12 299 GLY A C 1
ATOM 2328 O O . GLY A 1 299 ? 13.553 23.764 -15.327 1.00 32.12 299 GLY A O 1
ATOM 2329 N N . GLY A 1 300 ? 14.242 22.090 -16.664 1.00 31.89 300 GLY A N 1
ATOM 2330 C CA . GLY A 1 300 ? 15.466 21.868 -15.893 1.00 31.89 300 GLY A CA 1
ATOM 2331 C C . GLY A 1 300 ? 16.089 20.477 -15.917 1.00 31.89 300 GLY A C 1
ATOM 2332 O O . GLY A 1 300 ? 16.721 20.118 -14.936 1.00 31.89 300 GLY A O 1
ATOM 2333 N N . PHE A 1 301 ? 15.977 19.707 -17.000 1.00 30.91 301 PHE A N 1
ATOM 2334 C CA . PHE A 1 301 ? 16.999 18.698 -17.308 1.00 30.91 301 PHE A CA 1
ATOM 2335 C C . PHE A 1 301 ? 17.846 19.228 -18.466 1.00 30.91 301 PHE A C 1
ATOM 2337 O O . PHE A 1 301 ? 17.692 18.817 -19.611 1.00 30.91 301 PHE A O 1
ATOM 2344 N N . ASN A 1 302 ? 18.711 20.203 -18.166 1.00 28.19 302 ASN A N 1
ATOM 2345 C CA . ASN A 1 302 ? 19.854 20.484 -19.026 1.00 28.19 302 ASN A CA 1
ATOM 2346 C C . ASN A 1 302 ? 20.975 19.540 -18.607 1.00 28.19 302 ASN A C 1
ATOM 2348 O O . ASN A 1 302 ? 21.478 19.623 -17.489 1.00 28.19 302 ASN A O 1
ATOM 2352 N N . ALA A 1 303 ? 21.334 18.648 -19.524 1.00 33.62 303 ALA A N 1
ATOM 2353 C CA . ALA A 1 303 ? 22.578 17.908 -19.470 1.00 33.62 303 ALA A CA 1
ATOM 2354 C C . ALA A 1 303 ? 23.758 18.892 -19.525 1.00 33.62 303 ALA A C 1
ATOM 2356 O O . ALA A 1 303 ? 23.875 19.674 -20.473 1.00 33.62 303 ALA A O 1
ATOM 2357 N N . GLN A 1 304 ? 24.618 18.823 -18.514 1.00 32.69 304 GLN A N 1
ATOM 2358 C CA . GLN A 1 304 ? 26.052 19.079 -18.614 1.00 32.69 304 GLN A CA 1
ATOM 2359 C C . GLN A 1 304 ? 26.773 17.944 -17.900 1.00 32.69 304 GLN A C 1
ATOM 2361 O O . GLN A 1 304 ? 26.283 17.542 -16.820 1.00 32.69 304 GLN A O 1
#

Mean predicted aligned error: 15.52 Å

Secondary structure (DSSP, 8-state):
--HHHHHHHHHHHHHHHHTS-GGGSTT--GGGS---HHHHHHHHHHHHHHHHHHHHHHHHHHHHHHHHHHHHHHS-------HHHHHHHHHHHHHHHHHHHHHHHHHHHHHHTTTSTTPPPHHHHHHHHHHHHHHHHHHHH-TTT---TTSTTHHHHHHHHHHHHHHHTTT-HHHHHHHHHHHHHHHHHHHHHHHHHHHHHT---------------------------------------S--------S----------PPPHHHHHHHHHHHSHHHHHHHHHHHHHHHHSS----------

Nearest PDB structures (foldseek):
  2vig-assembly1_B  TM=2.881E-01  e=1.893E+00  Homo sapiens
  2vig-assembly1_D  TM=2.884E-01  e=1.980E+00  Homo sapiens
  4iv6-assembly1_B  TM=2.807E-01  e=2.591E+00  Mycolicibacterium smegmatis MC2 155

Sequence (304 aa):
PDPLTVLSINSRLDQYLDDMPEHLKVDADMSKYAIGEAEIFTFRMQGHVLRTRVMYARLALLRQTLLVDAQRWAAPAQTNNNSTFRLNEKLHDEICALCLTTAHAVLEEVHANLGSIHEIPPWYSLMYTFSAATALIVSALSPRLGVRFDAEPAKTSWERAIRIFEFHKMHVASADRGREVMERYRDFIISSASRMAAAAAAEPVGNTGERMEMSSQGGAPAVAPEYTNLPSHGQGLSHDQQDQQMYWGQQSGMSSFEASTALPPTVMEGLDGFLGSYSLDEAWTGMQQALGDNNWNMGGFNAQ

InterPro domains:
  IPR051127 Fungal secondary metabolite regulators [PTHR47424] (3-257)

Radius of gyration: 32.02 Å; Cα contacts (8 Å, |Δi|>4): 208; chains: 1; bounding box: 55×82×107 Å

Foldseek 3Di:
DQLVVLVVVLVVLVVVLVPDDLLLALPRPCVPDPDDPVVSLVSNLNSLVSNLVSLLVNLVSLLVLLLVVLVVLQDQDDPDPDPVVVVSVVSSLVSLLVSLVSLLVNLVSQLVCQVHPNHDDLLVSLVSLLSSLVSLLSLLSDPRNVRDCVDPPNVVSLVSSLVSLVSCVVPAVCSVVSNVVSVVSNVLSVVLVVVVVVVVVPDDPDDPDDDDDDDDDDDDDDDDDDDDDDDDDDDDDDDDDDDDDDPDDDDDDDDPDPDSSRRPVVSVVVVCCVSVCVPVVCSVVVSVVSVVPPPPPPPDPDDD

pLDDT: mean 71.55, std 25.37, range [23.11, 98.31]